Protein AF-0000000086521462 (afdb_homodimer)

pLDDT: mean 73.52, std 23.29, range [20.3, 96.88]

Secondary structure (DSSP, 8-state):
-------SHHHHT-GGGT----TTTS-EEEEE-TTS-EEEEEEETTEEEEEEEE-S-GGG---SS---EEEEEEEE-S---S-HHHHHHHHHHHTTSSEEEE-TTS-EEEEEEEE--TT--HHHHHHHHHHHHHHHHHHHHHHHHHHHHHS-SS---GGG--GGGS--HHHHHHS--HHHHHHHHHH-/-------SHHHHT-GGGT----TTTS-EEEEE-TTS-EEEEEEETTEEEEEEEE-S-GGG---SS---EEEEEEEE-S---S-HHHHHHHHHHHTTSSEEEE-TTS-EEEEEEEE--TT--HHHHHHHHHHHHHHHHHHHHHHHHHHHHHS-SS---GGG-SGGGS--HHHHHHHHHHHHHHHHHHH-

Radius of gyration: 20.93 Å; Cα contacts (8 Å, |Δi|>4): 668; chains: 2; bounding box: 58×60×50 Å

Solvent-accessible surface area (backbone atoms only — not comparable to full-atom values): 20643 Å² total; per-residue (Å²): 125,88,72,72,72,73,66,52,62,68,53,37,69,26,58,92,64,67,34,82,71,48,57,90,74,40,38,70,42,83,40,72,43,96,84,67,38,64,31,34,42,35,35,43,78,89,38,67,32,41,34,38,69,38,71,63,48,72,91,66,52,86,61,77,51,79,44,34,22,44,34,41,34,34,78,42,77,94,56,82,83,87,54,49,58,58,44,26,31,47,10,36,68,41,39,8,52,48,11,50,17,23,41,99,88,57,32,40,30,42,19,25,31,40,65,52,50,80,81,53,57,49,67,58,53,36,34,39,47,32,41,46,52,21,45,50,46,52,53,49,50,54,48,54,53,51,55,61,64,64,42,52,95,77,69,48,68,66,86,76,45,56,77,84,69,49,78,63,57,70,64,53,67,69,46,85,39,51,34,42,52,30,27,51,57,46,76,100,125,88,74,68,72,70,68,52,62,67,52,38,69,26,57,92,62,68,32,81,71,49,57,90,76,40,39,69,42,83,39,72,44,96,85,66,36,62,31,32,42,35,36,49,46,88,37,66,31,42,33,38,69,38,70,61,47,71,91,66,55,88,61,76,51,79,44,34,24,46,35,42,33,36,78,42,76,94,58,83,83,87,55,49,58,58,46,26,31,47,9,36,69,44,38,8,52,46,11,49,16,23,41,97,87,58,30,39,31,43,18,26,29,38,64,53,51,79,81,52,57,48,68,58,52,37,35,39,48,32,42,46,52,25,46,48,46,52,53,49,49,54,48,53,52,50,58,59,62,67,44,53,92,76,70,48,69,67,82,70,47,54,75,83,70,47,78,61,56,73,62,30,59,63,25,51,50,57,36,37,49,36,28,50,59,47,75,100

Nearest PDB structures (foldseek):
  4h5b-assembly1_A  TM=5.525E-01  e=2.876E-02  Deinococcus radiodurans R1 = ATCC 13939 = DSM 20539
  4v5o-assembly2_BF  TM=3.597E-01  e=3.696E-01  Tetrahymena thermophila
  4uer-assembly1_F  TM=4.048E-01  e=1.365E+00  Lachancea kluyveri
  7ssi-assembly1_A  TM=3.443E-01  e=2.783E+00  Bacillus subtilis subsp. subtilis str. 168
  4xrp-assembly1_C  TM=3.084E-01  e=2.195E+00  Capnocytophaga gingivalis ATCC 33624

Foldseek 3Di:
DPLPDQQQVCLLCDVVNPNDDDCVQKPKDWDQDPSRFIWIFIAWLNFTKIKGWDQADPPRDDDPDTPTKIKIKGWDPDDDDPCVPVQVVVCVVCVVLFHWDADPVRIIMTMDMDHDDSPRDNLVVNLVVLQSVLSVVVVVLVVVVVVVVPPDVPPPPCVCVDPVNPPPSVVSVPPPISSVVSNVSSVD/DPQPPQQQVCLLCDVVNPNDDDCVLKNKDWDQDPVRFIWIFIAFLNFTKIKGWDQADPPRDDDPDTPTKIKIKGWAPPDDDPCVPVQVVVCVVCVVLFHWDADPVRIIMTMDMDHDDSPRDNLVVNLVVLLSVLSVLVVVLVVLVVVVVPPDVPPPPCVCVPPVNPPPSVSSVVSNVVSVVSNVSSVD

Organism: NCBI:txid111769

Sequence (376 aa):
MLTTKTLLLDAIFDPQKGWEYSPSHVPLKRIIGDDGNVNYAVTVDDNVIMVCEQSEWKGGEASDVPANRLVAKVYFTGLEISDALAFLQSNAGTSGLPAWGLDGDGDLTLQTAFPISADFPVEWARKQLLVCMALLREATYDFLKAVNQEEPETAAPQHLSSQEDRFDWDSAKQVASVAGEFLKAFLRMLTTKTLLLDAIFDPQKGWEYSPSHVPLKRIIGDDGNVNYAVTVDDNVIMVCEQSEWKGGEASDVPANRLVAKVYFTGLEISDALAFLQSNAGTSGLPAWGLDGDGDLTLQTAFPISADFPVEWARKQLLVCMALLREATYDFLKAVNQEEPETAAPQHLSSQEDRFDWDSAKQVASVAGEFLKAFLR

Structure (mmCIF, N/CA/C/O backbone):
data_AF-0000000086521462-model_v1
#
loop_
_entity.id
_entity.type
_entity.pdbx_description
1 polymer 'YbjN domain-containing protein'
#
loop_
_atom_site.group_PDB
_atom_site.id
_atom_site.type_symbol
_atom_site.label_atom_id
_atom_site.label_alt_id
_atom_site.label_comp_id
_atom_site.label_asym_id
_atom_site.label_entity_id
_atom_site.label_seq_id
_atom_site.pdbx_PDB_ins_code
_atom_site.Cartn_x
_atom_site.Cartn_y
_atom_site.Cartn_z
_atom_site.occupancy
_atom_site.B_iso_or_equiv
_atom_site.auth_seq_id
_atom_site.auth_comp_id
_atom_site.auth_asym_id
_atom_site.auth_atom_id
_atom_site.pdbx_PDB_model_num
ATOM 1 N N . MET A 1 1 ? -10.273 10.93 -26.797 1 20.3 1 MET A N 1
ATOM 2 C CA . MET A 1 1 ? -9.867 11.43 -25.484 1 20.3 1 MET A CA 1
ATOM 3 C C . MET A 1 1 ? -10.258 10.453 -24.391 1 20.3 1 MET A C 1
ATOM 5 O O . MET A 1 1 ? -11.438 10.289 -24.094 1 20.3 1 MET A O 1
ATOM 9 N N . LEU A 1 2 ? -9.852 9.305 -24.234 1 25.81 2 LEU A N 1
ATOM 10 C CA . LEU A 1 2 ? -10.484 8.281 -23.406 1 25.81 2 LEU A CA 1
ATOM 11 C C . LEU A 1 2 ? -10.562 8.742 -21.938 1 25.81 2 LEU A C 1
ATOM 13 O O . LEU A 1 2 ? -9.539 8.898 -21.281 1 25.81 2 LEU A O 1
ATOM 17 N N . THR A 1 3 ? -11.242 9.836 -21.609 1 32.03 3 THR A N 1
ATOM 18 C CA . THR A 1 3 ? -11.547 10.516 -20.344 1 32.03 3 THR A CA 1
ATOM 19 C C . THR A 1 3 ? -11.773 9.508 -19.219 1 32.03 3 THR A C 1
ATOM 21 O O . THR A 1 3 ? -12.734 8.742 -19.266 1 32.03 3 THR A O 1
ATOM 24 N N . THR A 1 4 ? -10.938 8.766 -18.812 1 37.31 4 THR A N 1
ATOM 25 C CA . THR A 1 4 ? -11.117 7.684 -17.844 1 37.31 4 THR A CA 1
ATOM 26 C C . THR A 1 4 ? -11.891 8.164 -16.625 1 37.31 4 THR A C 1
ATOM 28 O O . THR A 1 4 ? -11.547 9.188 -16.031 1 37.31 4 THR A O 1
ATOM 31 N N . LYS A 1 5 ? -13.266 7.746 -16.328 1 48.56 5 LYS A N 1
ATOM 32 C CA . LYS A 1 5 ? -14.414 7.695 -15.43 1 48.56 5 LYS A CA 1
ATOM 33 C C . LYS A 1 5 ? -13.961 7.625 -13.977 1 48.56 5 LYS A C 1
ATOM 35 O O . LYS A 1 5 ? -12.992 6.934 -13.648 1 48.56 5 LYS A O 1
ATOM 40 N N . THR A 1 6 ? -13.891 8.789 -13.383 1 54.53 6 THR A N 1
ATOM 41 C CA . THR A 1 6 ? -13.789 8.844 -11.93 1 54.53 6 THR A CA 1
ATOM 42 C C . THR A 1 6 ? -14.555 7.691 -11.289 1 54.53 6 THR A C 1
ATOM 44 O O . THR A 1 6 ? -15.781 7.641 -11.359 1 54.53 6 THR A O 1
ATOM 47 N N . LEU A 1 7 ? -14.141 6.48 -11.219 1 67.38 7 LEU A N 1
ATOM 48 C CA . LEU A 1 7 ? -14.773 5.246 -10.766 1 67.38 7 LEU A CA 1
ATOM 49 C C . LEU A 1 7 ? -15.422 5.434 -9.398 1 67.38 7 LEU A C 1
ATOM 51 O O . LEU A 1 7 ? -16.641 5.309 -9.258 1 67.38 7 LEU A O 1
ATOM 55 N N . LEU A 1 8 ? -14.75 5.824 -8.336 1 86.62 8 LEU A N 1
ATOM 56 C CA . LEU A 1 8 ? -15.312 5.723 -6.992 1 86.62 8 LEU A CA 1
ATOM 57 C C . LEU A 1 8 ? -15.047 6.996 -6.195 1 86.62 8 LEU A C 1
ATOM 59 O O . LEU A 1 8 ? -15.719 7.254 -5.195 1 86.62 8 LEU A O 1
ATOM 63 N N . LEU A 1 9 ? -14.234 7.965 -6.715 1 91 9 LEU A N 1
ATOM 64 C CA . LEU A 1 9 ? -13.688 9.008 -5.855 1 91 9 LEU A CA 1
ATOM 65 C C . LEU A 1 9 ? -14.766 10.031 -5.492 1 91 9 LEU A C 1
ATOM 67 O O . LEU A 1 9 ? -14.93 10.375 -4.32 1 91 9 LEU A O 1
ATOM 71 N N . ASP A 1 10 ? -15.5 10.469 -6.484 1 91 10 ASP A N 1
ATOM 72 C CA . ASP A 1 10 ? -16.578 11.406 -6.219 1 91 10 ASP A CA 1
ATOM 73 C C . ASP A 1 10 ? -17.609 10.805 -5.262 1 91 10 ASP A C 1
ATOM 75 O O . ASP A 1 10 ? -18.141 11.5 -4.395 1 91 10 ASP A O 1
ATOM 79 N N . ALA A 1 11 ? -17.828 9.586 -5.434 1 93.25 11 ALA A N 1
ATOM 80 C CA . ALA A 1 11 ? -18.828 8.906 -4.602 1 93.25 11 ALA A CA 1
ATOM 81 C C . ALA A 1 11 ? -18.328 8.758 -3.164 1 93.25 11 ALA A C 1
ATOM 83 O O . ALA A 1 11 ? -19.109 8.82 -2.219 1 93.25 11 ALA A O 1
ATOM 84 N N . ILE A 1 12 ? -17.062 8.586 -2.963 1 95 12 ILE A N 1
ATOM 85 C CA . ILE A 1 12 ? -16.453 8.406 -1.648 1 95 12 ILE A CA 1
ATOM 86 C C . ILE A 1 12 ? -16.688 9.656 -0.798 1 95 12 ILE A C 1
ATOM 88 O O . ILE A 1 12 ? -16.984 9.555 0.394 1 95 12 ILE A O 1
ATOM 92 N N . PHE A 1 13 ? -16.641 10.805 -1.395 1 93.94 13 PHE A N 1
ATOM 93 C CA . PHE A 1 13 ? -16.703 12.047 -0.638 1 93.94 13 PHE A CA 1
ATOM 94 C C . PHE A 1 13 ? -18.078 12.688 -0.762 1 93.94 13 PHE A C 1
ATOM 96 O O . PHE A 1 13 ? -18.266 13.844 -0.384 1 93.94 13 PHE A O 1
ATOM 103 N N . ASP A 1 14 ? -19 11.992 -1.344 1 93.69 14 ASP A N 1
ATOM 104 C CA . ASP A 1 14 ? -20.375 12.469 -1.51 1 93.69 14 ASP A CA 1
ATOM 105 C C . ASP A 1 14 ? -21.172 12.312 -0.217 1 93.69 14 ASP A C 1
ATOM 107 O O . ASP A 1 14 ? -21.406 11.195 0.241 1 93.69 14 ASP A O 1
ATOM 111 N N . PRO A 1 15 ? -21.656 13.422 0.352 1 92.81 15 PRO A N 1
ATOM 112 C CA . PRO A 1 15 ? -22.453 13.328 1.571 1 92.81 15 PRO A CA 1
ATOM 113 C C . PRO A 1 15 ? -23.703 12.477 1.388 1 92.81 15 PRO A C 1
ATOM 115 O O . PRO A 1 15 ? -24.156 11.812 2.33 1 92.81 15 PRO A O 1
ATOM 118 N N . GLN A 1 16 ? -24.25 12.445 0.25 1 93.44 16 GLN A N 1
ATOM 119 C CA . GLN A 1 16 ? -25.453 11.664 -0.02 1 93.44 16 GLN A CA 1
ATOM 120 C C . GLN A 1 16 ? -25.141 10.172 -0.079 1 93.44 16 GLN A C 1
ATOM 122 O O . GLN A 1 16 ? -26.047 9.344 -0.071 1 93.44 16 GLN A O 1
ATOM 127 N N . LYS A 1 17 ? -23.859 9.891 -0.118 1 92.75 17 LYS A N 1
ATOM 128 C CA . LYS A 1 17 ? -23.453 8.492 -0.198 1 92.75 17 LYS A CA 1
ATOM 129 C C . LYS A 1 17 ? -22.719 8.062 1.063 1 92.75 17 LYS A C 1
ATOM 131 O O . LYS A 1 17 ? -21.984 7.066 1.055 1 92.75 17 LYS A O 1
ATOM 136 N N . GLY A 1 18 ? -22.766 8.836 2.119 1 91.12 18 GLY A N 1
ATOM 137 C CA . GLY A 1 18 ? -22.281 8.344 3.4 1 91.12 18 GLY A CA 1
ATOM 138 C C . GLY A 1 18 ? -21.125 9.156 3.955 1 91.12 18 GLY A C 1
ATOM 139 O O . GLY A 1 18 ? -20.641 8.875 5.047 1 91.12 18 GLY A O 1
ATOM 140 N N . TRP A 1 19 ? -20.641 10.094 3.162 1 92.94 19 TRP A N 1
ATOM 141 C CA . TRP A 1 19 ? -19.609 10.953 3.74 1 92.94 19 TRP A CA 1
ATOM 142 C C . TRP A 1 19 ? -20.188 11.797 4.879 1 92.94 19 TRP A C 1
ATOM 144 O O . TRP A 1 19 ? -21.078 12.609 4.668 1 92.94 19 TRP A O 1
ATOM 154 N N . GLU A 1 20 ? -19.578 11.68 6.043 1 89.62 20 GLU A N 1
ATOM 155 C CA . GLU A 1 20 ? -20.266 12.219 7.219 1 89.62 20 GLU A CA 1
ATOM 156 C C . GLU A 1 20 ? -19.5 13.414 7.789 1 89.62 20 GLU A C 1
ATOM 158 O O . GLU A 1 20 ? -19.938 14.039 8.75 1 89.62 20 GLU A O 1
ATOM 163 N N . TYR A 1 21 ? -18.438 13.805 7.23 1 88.69 21 TYR A N 1
ATOM 164 C CA . TYR A 1 21 ? -17.625 14.875 7.797 1 88.69 21 TYR A CA 1
ATOM 165 C C . TYR A 1 21 ? -17.969 16.219 7.168 1 88.69 21 TYR A C 1
ATOM 167 O O . TYR A 1 21 ? -18.141 16.312 5.949 1 88.69 21 TYR A O 1
ATOM 175 N N . SER A 1 22 ? -18.031 17.219 7.988 1 89.38 22 SER A N 1
ATOM 176 C CA . SER A 1 22 ? -18.281 18.562 7.488 1 89.38 22 SER A CA 1
ATOM 177 C C . SER A 1 22 ? -17.016 19.188 6.91 1 89.38 22 SER A C 1
ATOM 179 O O . SER A 1 22 ? -15.906 18.828 7.316 1 89.38 22 SER A O 1
ATOM 181 N N . PRO A 1 23 ? -17.203 20.156 6.043 1 87.88 23 PRO A N 1
ATOM 182 C CA . PRO A 1 23 ? -16.031 20.828 5.461 1 87.88 23 PRO A CA 1
ATOM 183 C C . PRO A 1 23 ? -15.172 21.531 6.508 1 87.88 23 PRO A C 1
ATOM 185 O O . PRO A 1 23 ? -13.977 21.719 6.301 1 87.88 23 PRO A O 1
ATOM 188 N N . SER A 1 24 ? -15.812 22 7.57 1 88.06 24 SER A N 1
ATOM 189 C CA . SER A 1 24 ? -15.047 22.641 8.625 1 88.06 24 SER A CA 1
ATOM 190 C C . SER A 1 24 ? -14.18 21.641 9.383 1 88.06 24 SER A C 1
ATOM 192 O O . SER A 1 24 ? -13.109 21.984 9.875 1 88.06 24 SER A O 1
ATOM 194 N N . HIS A 1 25 ? -14.625 20.422 9.461 1 86.19 25 HIS A N 1
ATOM 195 C CA . HIS A 1 25 ? -13.906 19.375 10.18 1 86.19 25 HIS A CA 1
ATOM 196 C C . HIS A 1 25 ? -12.844 18.734 9.297 1 86.19 25 HIS A C 1
ATOM 198 O O . HIS A 1 25 ? -11.727 18.469 9.75 1 86.19 25 HIS A O 1
ATOM 204 N N . VAL A 1 26 ? -13.289 18.406 8.094 1 88.5 26 VAL A N 1
ATOM 205 C CA . VAL A 1 26 ? -12.383 17.828 7.098 1 88.5 26 VAL A CA 1
ATOM 206 C C . VAL A 1 26 ? -12.492 18.609 5.789 1 88.5 26 VAL A C 1
ATOM 208 O O . VAL A 1 26 ? -13.266 18.234 4.902 1 88.5 26 VAL A O 1
ATOM 211 N N . PRO A 1 27 ? -11.742 19.672 5.73 1 91.5 27 PRO A N 1
ATOM 212 C CA . PRO A 1 27 ? -11.773 20.438 4.48 1 91.5 27 PRO A CA 1
ATOM 213 C C . PRO A 1 27 ? -11.43 19.578 3.26 1 91.5 27 PRO A C 1
ATOM 215 O O . PRO A 1 27 ? -10.484 18.781 3.305 1 91.5 27 PRO A O 1
ATOM 218 N N . LEU A 1 28 ? -12.266 19.688 2.227 1 93.44 28 LEU A N 1
ATOM 219 C CA . LEU A 1 28 ? -12.102 18.969 0.967 1 93.44 28 LEU A CA 1
ATOM 220 C C . LEU A 1 28 ? -12.047 19.938 -0.209 1 93.44 28 LEU A C 1
ATOM 222 O O . LEU A 1 28 ? -12.82 20.891 -0.264 1 93.44 28 LEU A O 1
ATOM 226 N N . LYS A 1 29 ? -11.062 19.75 -1.049 1 94.31 29 LYS A N 1
ATOM 227 C CA . LYS A 1 29 ? -10.992 20.5 -2.303 1 94.31 29 LYS A CA 1
ATOM 228 C C . LYS A 1 29 ? -10.938 19.547 -3.5 1 94.31 29 LYS A C 1
ATOM 230 O O . LYS A 1 29 ? -10.031 18.719 -3.598 1 94.31 29 LYS A O 1
ATOM 235 N N . ARG A 1 30 ? -11.938 19.578 -4.297 1 93.19 30 ARG A N 1
ATOM 236 C CA . ARG A 1 30 ? -11.953 18.844 -5.559 1 93.19 30 ARG A CA 1
ATOM 237 C C . ARG A 1 30 ? -11.07 19.531 -6.602 1 93.19 30 ARG A C 1
ATOM 239 O O . ARG A 1 30 ? -11.203 20.734 -6.84 1 93.19 30 ARG A O 1
ATOM 246 N N . ILE A 1 31 ? -10.188 18.844 -7.152 1 89.88 31 ILE A N 1
ATOM 247 C CA . ILE A 1 31 ? -9.219 19.375 -8.102 1 89.88 31 ILE A CA 1
ATOM 248 C C . ILE A 1 31 ? -9.305 18.594 -9.414 1 89.88 31 ILE A C 1
ATOM 250 O O . ILE A 1 31 ? -9.375 17.359 -9.406 1 89.88 31 ILE A O 1
ATOM 254 N N . ILE A 1 32 ? -9.359 19.25 -10.484 1 87.44 32 ILE A N 1
ATOM 255 C CA . ILE A 1 32 ? -9.273 18.594 -11.789 1 87.44 32 ILE A CA 1
ATOM 256 C C . ILE A 1 32 ? -7.844 18.688 -12.312 1 87.44 32 ILE A C 1
ATOM 258 O O . ILE A 1 32 ? -7.309 19.781 -12.5 1 87.44 32 ILE A O 1
ATOM 262 N N . GLY A 1 33 ? -7.242 17.516 -12.422 1 79.62 33 GLY A N 1
ATOM 263 C CA . GLY A 1 33 ? -5.883 17.484 -12.945 1 79.62 33 GLY A CA 1
ATOM 264 C C . GLY A 1 33 ? -5.793 17.891 -14.406 1 79.62 33 GLY A C 1
ATOM 265 O O . GLY A 1 33 ? -6.812 18 -15.086 1 79.62 33 GLY A O 1
ATOM 266 N N . ASP A 1 34 ? -4.566 18.125 -14.805 1 75.5 34 ASP A N 1
ATOM 267 C CA . ASP A 1 34 ? -4.324 18.5 -16.188 1 75.5 34 ASP A CA 1
ATOM 268 C C . ASP A 1 34 ? -4.773 17.391 -17.141 1 75.5 34 ASP A C 1
ATOM 270 O O . ASP A 1 34 ? -5.16 17.672 -18.281 1 75.5 34 ASP A O 1
ATOM 274 N N . ASP A 1 35 ? -4.789 16.203 -16.625 1 72 35 ASP A N 1
ATOM 275 C CA . ASP A 1 35 ? -5.191 15.055 -17.422 1 72 35 ASP A CA 1
ATOM 276 C C . ASP A 1 35 ? -6.711 14.906 -17.438 1 72 35 ASP A C 1
ATOM 278 O O . ASP A 1 35 ? -7.242 14 -18.078 1 72 35 ASP A O 1
ATOM 282 N N . GLY A 1 36 ? -7.418 15.758 -16.781 1 77.56 36 GLY A N 1
ATOM 283 C CA . GLY A 1 36 ? -8.875 15.711 -16.719 1 77.56 36 GLY A CA 1
ATOM 284 C C . GLY A 1 36 ? -9.398 14.844 -15.602 1 77.56 36 GLY A C 1
ATOM 285 O O . GLY A 1 36 ? -10.609 14.797 -15.359 1 77.56 36 GLY A O 1
ATOM 286 N N . ASN A 1 37 ? -8.523 14.172 -14.945 1 79.88 37 ASN A N 1
ATOM 287 C CA . ASN A 1 37 ? -8.953 13.312 -13.844 1 79.88 37 ASN A CA 1
ATOM 288 C C . ASN A 1 37 ? -9.289 14.125 -12.602 1 79.88 37 ASN A C 1
ATOM 290 O O . ASN A 1 37 ? -8.727 15.195 -12.383 1 79.88 37 ASN A O 1
ATOM 294 N N . VAL A 1 38 ? -10.18 13.578 -11.891 1 87.56 38 VAL A N 1
ATOM 295 C CA . VAL A 1 38 ? -10.594 14.219 -10.648 1 87.56 38 VAL A CA 1
ATOM 296 C C . VAL A 1 38 ? -9.68 13.766 -9.508 1 87.56 38 VAL A C 1
ATOM 298 O O . VAL A 1 38 ? -9.406 12.578 -9.352 1 87.56 38 VAL A O 1
ATOM 301 N N . ASN A 1 39 ? -9.195 14.711 -8.742 1 91 39 ASN A N 1
ATOM 302 C CA . ASN A 1 39 ? -8.445 14.5 -7.512 1 91 39 ASN A CA 1
ATOM 303 C C . ASN A 1 39 ? -9.047 15.281 -6.344 1 91 39 ASN A C 1
ATOM 305 O O . ASN A 1 39 ? -9.875 16.172 -6.547 1 91 39 ASN A O 1
ATOM 309 N N . TYR A 1 40 ? -8.703 14.859 -5.199 1 94.5 40 TYR A N 1
ATOM 310 C CA . TYR A 1 40 ? -9.125 15.578 -4.004 1 94.5 40 TYR A CA 1
ATOM 311 C C . TYR A 1 40 ? -7.934 15.93 -3.127 1 94.5 40 TYR A C 1
ATOM 313 O O . TYR A 1 40 ? -7.031 15.109 -2.941 1 94.5 40 TYR A O 1
ATOM 321 N N . ALA A 1 41 ? -7.871 17.125 -2.691 1 95.12 41 ALA A N 1
ATOM 322 C CA . ALA A 1 41 ? -7.027 17.5 -1.56 1 95.12 41 ALA A CA 1
ATOM 323 C C . ALA A 1 41 ? -7.82 17.469 -0.254 1 95.12 41 ALA A C 1
ATOM 325 O O . ALA A 1 41 ? -8.805 18.188 -0.096 1 95.12 41 ALA A O 1
ATOM 326 N N . VAL A 1 42 ? -7.449 16.578 0.604 1 93.75 42 VAL A N 1
ATOM 327 C CA . VAL A 1 42 ? -8.125 16.406 1.886 1 93.75 42 VAL A CA 1
ATOM 328 C C . VAL A 1 42 ? -7.215 16.875 3.018 1 93.75 42 VAL A C 1
ATOM 330 O O . VAL A 1 42 ? -6.062 16.453 3.119 1 93.75 42 VAL A O 1
ATOM 333 N N . THR A 1 43 ? -7.711 17.766 3.801 1 90 43 THR A N 1
ATOM 334 C CA . THR A 1 43 ? -6.918 18.25 4.926 1 90 43 THR A CA 1
ATOM 335 C C . THR A 1 43 ? -7.289 17.516 6.207 1 90 43 THR A C 1
ATOM 337 O O . THR A 1 43 ? -8.445 17.547 6.645 1 90 43 THR A O 1
ATOM 340 N N . VAL A 1 44 ? -6.391 16.797 6.699 1 83.94 44 VAL A N 1
ATOM 341 C CA . VAL A 1 44 ? -6.551 16.062 7.953 1 83.94 44 VAL A CA 1
ATOM 342 C C . VAL A 1 44 ? -5.555 16.578 8.984 1 83.94 44 VAL A C 1
ATOM 344 O O . VAL A 1 44 ? -4.344 16.406 8.828 1 83.94 44 VAL A O 1
ATOM 347 N N . ASP A 1 45 ? -6.027 17.219 10.07 1 78.88 45 ASP A N 1
ATOM 348 C CA . ASP A 1 45 ? -5.191 17.797 11.117 1 78.88 45 ASP A CA 1
ATOM 349 C C . ASP A 1 45 ? -4.047 18.609 10.523 1 78.88 45 ASP A C 1
ATOM 351 O O . ASP A 1 45 ? -2.879 18.375 10.836 1 78.88 45 ASP A O 1
ATOM 355 N N . ASP A 1 46 ? -4.297 19.438 9.516 1 76.06 46 ASP A N 1
ATOM 356 C CA . ASP A 1 46 ? -3.422 20.438 8.914 1 76.06 46 ASP A CA 1
ATOM 357 C C . ASP A 1 46 ? -2.461 19.797 7.918 1 76.06 46 ASP A C 1
ATOM 359 O O . ASP A 1 46 ? -1.5 20.422 7.477 1 76.06 46 ASP A O 1
ATOM 363 N N . ASN A 1 47 ? -2.664 18.531 7.676 1 82.62 47 ASN A N 1
ATOM 364 C CA . ASN A 1 47 ? -1.919 17.859 6.617 1 82.62 47 ASN A CA 1
ATOM 365 C C . ASN A 1 47 ? -2.756 17.703 5.352 1 82.62 47 ASN A C 1
ATOM 367 O O . ASN A 1 47 ? -3.873 17.188 5.398 1 82.62 47 ASN A O 1
ATOM 371 N N . VAL A 1 48 ? -2.182 18.219 4.34 1 90.56 48 VAL A N 1
ATOM 372 C CA . VAL A 1 48 ? -2.883 18.062 3.068 1 90.56 48 VAL A CA 1
ATOM 373 C C . VAL A 1 48 ? -2.523 16.703 2.441 1 90.56 48 VAL A C 1
ATOM 375 O O . VAL A 1 48 ? -1.351 16.438 2.17 1 90.56 48 VAL A O 1
ATOM 378 N N . ILE A 1 49 ? -3.549 15.914 2.271 1 94.06 49 ILE A N 1
ATOM 379 C CA . ILE A 1 49 ? -3.408 14.609 1.64 1 94.06 49 ILE A CA 1
ATOM 380 C C . ILE A 1 49 ? -4.078 14.625 0.266 1 94.06 49 ILE A C 1
ATOM 382 O O . ILE A 1 49 ? -5.266 14.93 0.151 1 94.06 49 ILE A O 1
ATOM 386 N N . MET A 1 50 ? -3.303 14.328 -0.738 1 95.06 50 MET A N 1
ATOM 387 C CA . MET A 1 50 ? -3.844 14.211 -2.09 1 95.06 50 MET A CA 1
ATOM 388 C C . MET A 1 50 ? -4.414 12.812 -2.328 1 95.06 50 MET A C 1
ATOM 390 O O . MET A 1 50 ? -3.77 11.812 -2.018 1 95.06 50 MET A O 1
ATOM 394 N N . VAL A 1 51 ? -5.676 12.781 -2.818 1 94.81 51 VAL A N 1
ATOM 395 C CA . VAL A 1 51 ? -6.336 11.516 -3.113 1 94.81 51 VAL A CA 1
ATOM 396 C C . VAL A 1 51 ? -6.699 11.453 -4.598 1 94.81 51 VAL A C 1
ATOM 398 O O . VAL A 1 51 ? -7.273 12.398 -5.141 1 94.81 51 VAL A O 1
ATOM 401 N N . CYS A 1 52 ? -6.328 10.383 -5.207 1 93.25 52 CYS A N 1
ATOM 402 C CA . CYS A 1 52 ? -6.648 10.219 -6.621 1 93.25 52 CYS A CA 1
ATOM 403 C C . CYS A 1 52 ? -6.91 8.758 -6.957 1 93.25 52 CYS A C 1
ATOM 405 O O . CYS A 1 52 ? -6.621 7.867 -6.152 1 93.25 52 CYS A O 1
ATOM 407 N N . GLU A 1 53 ? -7.551 8.57 -8.047 1 91.44 53 GLU A N 1
ATOM 408 C CA . GLU A 1 53 ? -7.672 7.254 -8.656 1 91.44 53 GLU A CA 1
ATOM 409 C C . GLU A 1 53 ? -6.68 7.082 -9.805 1 91.44 53 GLU A C 1
ATOM 411 O O . GLU A 1 53 ? -6.551 7.965 -10.656 1 91.44 53 GLU A O 1
ATOM 416 N N . GLN A 1 54 ? -5.973 6.039 -9.617 1 86.44 54 GLN A N 1
ATOM 417 C CA . GLN A 1 54 ? -5.098 5.684 -10.727 1 86.44 54 GLN A CA 1
ATOM 418 C C . GLN A 1 54 ? -5.73 4.605 -11.602 1 86.44 54 GLN A C 1
ATOM 420 O O . GLN A 1 54 ? -6.125 3.547 -11.109 1 86.44 54 GLN A O 1
ATOM 425 N N . SER A 1 55 ? -5.855 4.84 -12.891 1 82.31 55 SER A N 1
ATOM 426 C CA . SER A 1 55 ? -6.508 3.883 -13.781 1 82.31 55 SER A CA 1
ATOM 427 C C . SER A 1 55 ? -5.559 3.402 -14.867 1 82.31 55 SER A C 1
ATOM 429 O O . SER A 1 55 ? -5.852 2.438 -15.578 1 82.31 55 SER A O 1
ATOM 431 N N . GLU A 1 56 ? -4.402 4.102 -14.914 1 79.12 56 GLU A N 1
ATOM 432 C CA . GLU A 1 56 ? -3.42 3.729 -15.93 1 79.12 56 GLU A CA 1
ATOM 433 C C . GLU A 1 56 ? -2.016 3.666 -15.336 1 79.12 56 GLU A C 1
ATOM 435 O O . GLU A 1 56 ? -1.715 4.359 -14.367 1 79.12 56 GLU A O 1
ATOM 440 N N . TRP A 1 57 ? -1.279 2.752 -15.891 1 76 57 TRP A N 1
ATOM 441 C CA . TRP A 1 57 ? 0.122 2.688 -15.484 1 76 57 TRP A CA 1
ATOM 442 C C . TRP A 1 57 ? 0.895 3.893 -16.016 1 76 57 TRP A C 1
ATOM 444 O O . TRP A 1 57 ? 0.553 4.449 -17.062 1 76 57 TRP A O 1
ATOM 454 N N . LYS A 1 58 ? 1.919 4.238 -15.195 1 64.5 58 LYS A N 1
ATOM 455 C CA . LYS A 1 58 ? 2.746 5.359 -15.633 1 64.5 58 LYS A CA 1
ATOM 456 C C . LYS A 1 58 ? 3.393 5.066 -16.984 1 64.5 58 LYS A C 1
ATOM 458 O O . LYS A 1 58 ? 3.922 3.977 -17.203 1 64.5 58 LYS A O 1
ATOM 463 N N . GLY A 1 59 ? 3.334 6.055 -17.812 1 60.06 59 GLY A N 1
ATOM 464 C CA . GLY A 1 59 ? 3.982 6.012 -19.109 1 60.06 59 GLY A CA 1
ATOM 465 C C . GLY A 1 59 ? 3.305 5.062 -20.078 1 60.06 59 GLY A C 1
ATOM 466 O O . GLY A 1 59 ? 3.84 4.781 -21.156 1 60.06 59 GLY A O 1
ATOM 467 N N . GLY A 1 60 ? 2.275 4.57 -19.703 1 59.91 60 GLY A N 1
ATOM 468 C CA . GLY A 1 60 ? 1.568 3.68 -20.609 1 59.91 60 GLY A CA 1
ATOM 469 C C . GLY A 1 60 ? 2.207 2.309 -20.703 1 59.91 60 GLY A C 1
ATOM 470 O O . GLY A 1 60 ? 2.037 1.613 -21.719 1 59.91 60 GLY A O 1
ATOM 471 N N . GLU A 1 61 ? 2.998 1.968 -19.75 1 57.16 61 GLU A N 1
ATOM 472 C CA . GLU A 1 61 ? 3.654 0.664 -19.75 1 57.16 61 GLU A CA 1
ATOM 473 C C . GLU A 1 61 ? 2.633 -0.469 -19.719 1 57.16 61 GLU A C 1
ATOM 475 O O . GLU A 1 61 ? 1.601 -0.36 -19.047 1 57.16 61 GLU A O 1
ATOM 480 N N . ALA A 1 62 ? 2.891 -1.335 -20.562 1 63.25 62 ALA A N 1
ATOM 481 C CA . ALA A 1 62 ? 1.991 -2.482 -20.656 1 63.25 62 ALA A CA 1
ATOM 482 C C . ALA A 1 62 ? 2.146 -3.393 -19.438 1 63.25 62 ALA A C 1
ATOM 484 O O . ALA A 1 62 ? 3.264 -3.656 -18.984 1 63.25 62 ALA A O 1
ATOM 485 N N . SER A 1 63 ? 1.05 -3.531 -18.734 1 70.81 63 SER A N 1
ATOM 486 C CA . SER A 1 63 ? 0.976 -4.477 -17.625 1 70.81 63 SER A CA 1
ATOM 487 C C . SER A 1 63 ? -0.242 -5.387 -17.75 1 70.81 63 SER A C 1
ATOM 489 O O . SER A 1 63 ? -1.298 -4.953 -18.219 1 70.81 63 SER A O 1
ATOM 491 N N . ASP A 1 64 ? 0.004 -6.594 -17.438 1 71.62 64 ASP A N 1
ATOM 492 C CA . ASP A 1 64 ? -1.111 -7.539 -17.438 1 71.62 64 ASP A CA 1
ATOM 493 C C . ASP A 1 64 ? -1.994 -7.348 -16.203 1 71.62 64 ASP A C 1
ATOM 495 O O . ASP A 1 64 ? -3.08 -7.926 -16.109 1 71.62 64 ASP A O 1
ATOM 499 N N . VAL A 1 65 ? -1.5 -6.477 -15.367 1 78.19 65 VAL A N 1
ATOM 500 C CA . VAL A 1 65 ? -2.256 -6.234 -14.141 1 78.19 65 VAL A CA 1
ATOM 501 C C . VAL A 1 65 ? -2.914 -4.859 -14.203 1 78.19 65 VAL A C 1
ATOM 503 O O . VAL A 1 65 ? -2.287 -3.883 -14.617 1 78.19 65 VAL A O 1
ATOM 506 N N . PRO A 1 66 ? -4.184 -4.793 -13.828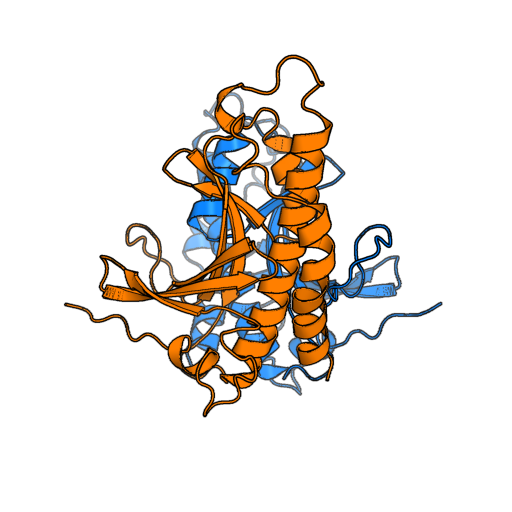 1 78.94 66 PRO A N 1
ATOM 507 C CA . PRO A 1 66 ? -4.848 -3.488 -13.844 1 78.94 66 PRO A CA 1
ATOM 508 C C . PRO A 1 66 ? -4.156 -2.461 -12.945 1 78.94 66 PRO A C 1
ATOM 510 O O . PRO A 1 66 ? -3.656 -2.811 -11.875 1 78.94 66 PRO A O 1
ATOM 513 N N . ALA A 1 67 ? -4.219 -1.31 -13.383 1 82.12 67 ALA A N 1
ATOM 514 C CA . ALA A 1 67 ? -3.584 -0.223 -12.641 1 82.12 67 ALA A CA 1
ATOM 515 C C . ALA A 1 67 ? -4.547 0.38 -11.617 1 82.12 67 ALA A C 1
ATOM 517 O O . ALA A 1 67 ? -4.152 1.209 -10.797 1 82.12 67 ALA A O 1
ATOM 518 N N . ASN A 1 68 ? -5.82 -0.081 -11.633 1 87.75 68 ASN A N 1
ATOM 519 C CA . ASN A 1 68 ? -6.875 0.583 -10.875 1 87.75 68 ASN A CA 1
ATOM 520 C C . ASN A 1 68 ? -6.609 0.524 -9.375 1 87.75 68 ASN A C 1
ATOM 522 O O . ASN A 1 68 ? -6.57 -0.56 -8.789 1 87.75 68 ASN A O 1
ATOM 526 N N . ARG A 1 69 ? -6.492 1.62 -8.797 1 91.12 69 ARG A N 1
ATOM 527 C CA . ARG A 1 69 ? -6.262 1.721 -7.359 1 91.12 69 ARG A CA 1
ATOM 528 C C . ARG A 1 69 ? -6.633 3.105 -6.84 1 91.12 69 ARG A C 1
ATOM 530 O O . ARG A 1 69 ? -6.676 4.07 -7.609 1 91.12 69 ARG A O 1
ATOM 537 N N . LEU A 1 70 ? -6.965 3.156 -5.684 1 94.56 70 LEU A N 1
ATOM 538 C CA . LEU A 1 70 ? -7.121 4.414 -4.957 1 94.56 70 LEU A CA 1
ATOM 539 C C . LEU A 1 70 ? -5.836 4.781 -4.227 1 94.56 70 LEU A C 1
ATOM 541 O O . LEU A 1 70 ? -5.254 3.949 -3.527 1 94.56 70 LEU A O 1
ATOM 545 N N . VAL A 1 71 ? -5.449 6 -4.469 1 94.62 71 VAL A N 1
ATOM 546 C CA . VAL A 1 71 ? -4.156 6.449 -3.965 1 94.62 71 VAL A CA 1
ATOM 547 C C . VAL A 1 71 ? -4.352 7.66 -3.053 1 94.62 71 VAL A C 1
ATOM 549 O O . VAL A 1 71 ? -5.129 8.562 -3.367 1 94.62 71 VAL A O 1
ATOM 552 N N . ALA A 1 72 ? -3.756 7.629 -1.891 1 96.5 72 ALA A N 1
ATOM 553 C CA . ALA A 1 72 ? -3.588 8.789 -1.021 1 96.5 72 ALA A CA 1
ATOM 554 C C . ALA A 1 72 ? -2.111 9.094 -0.792 1 96.5 72 ALA A C 1
ATOM 556 O O . ALA A 1 72 ? -1.307 8.188 -0.585 1 96.5 72 ALA A O 1
ATOM 557 N N . LYS A 1 73 ? -1.788 10.414 -0.864 1 95 73 LYS A N 1
ATOM 558 C CA . LYS A 1 73 ? -0.364 10.734 -0.834 1 95 73 LYS A CA 1
ATOM 559 C C . LYS A 1 73 ? -0.116 12.078 -0.157 1 95 73 LYS A C 1
ATOM 561 O O . LYS A 1 73 ? -0.952 12.984 -0.233 1 95 73 LYS A O 1
ATOM 566 N N . VAL A 1 74 ? 1.015 12.164 0.448 1 92.31 74 VAL A N 1
ATOM 567 C CA . VAL A 1 74 ? 1.572 13.398 0.99 1 92.31 74 VAL A CA 1
ATOM 568 C C . VAL A 1 74 ? 2.93 13.68 0.348 1 92.31 74 VAL A C 1
ATOM 570 O O . VAL A 1 74 ? 3.703 12.75 0.09 1 92.31 74 VAL A O 1
ATOM 573 N N . TYR A 1 75 ? 3.139 14.906 0.07 1 88.81 75 TYR A N 1
ATOM 574 C CA . TYR A 1 75 ? 4.402 15.344 -0.511 1 88.81 75 TYR A CA 1
ATOM 575 C C . TYR A 1 75 ? 5.199 16.172 0.483 1 88.81 75 TYR A C 1
ATOM 577 O O . TYR A 1 75 ? 4.637 17 1.212 1 88.81 75 TYR A O 1
ATOM 585 N N . PHE A 1 76 ? 6.434 15.914 0.504 1 82.94 76 PHE A N 1
ATOM 586 C CA . PHE A 1 76 ? 7.371 16.719 1.279 1 82.94 76 PHE A CA 1
ATOM 587 C C . PHE A 1 76 ? 8.367 17.422 0.364 1 82.94 76 PHE A C 1
ATOM 589 O O . PHE A 1 76 ? 9.172 16.766 -0.3 1 82.94 76 PHE A O 1
ATOM 596 N N . THR A 1 77 ? 8.32 18.688 0.292 1 80.69 77 THR A N 1
ATOM 597 C CA . THR A 1 77 ? 9.164 19.438 -0.627 1 80.69 77 THR A CA 1
ATOM 598 C C . THR A 1 77 ? 10.367 20.031 0.106 1 80.69 77 THR A C 1
ATOM 600 O O . THR A 1 77 ? 10.273 20.375 1.288 1 80.69 77 THR A O 1
ATOM 603 N N . GLY A 1 78 ? 11.453 20.109 -0.586 1 72.44 78 GLY A N 1
ATOM 604 C CA . GLY A 1 78 ? 12.617 20.844 -0.102 1 72.44 78 GLY A CA 1
ATOM 605 C C . GLY A 1 78 ? 13.422 20.078 0.93 1 72.44 78 GLY A C 1
ATOM 606 O O . GLY A 1 78 ? 14.156 20.672 1.718 1 72.44 78 GLY A O 1
ATOM 607 N N . LEU A 1 79 ? 13.203 18.75 1.034 1 72.75 79 LEU A N 1
ATOM 608 C CA . LEU A 1 79 ? 13.969 17.938 1.982 1 72.75 79 LEU A CA 1
ATOM 609 C C . LEU A 1 79 ? 15.031 17.125 1.265 1 72.75 79 LEU A C 1
ATOM 611 O O . LEU A 1 79 ? 14.781 16.562 0.197 1 72.75 79 LEU A O 1
ATOM 615 N N . GLU A 1 80 ? 16.172 17.203 1.815 1 66.44 80 GLU A N 1
ATOM 616 C CA . GLU A 1 80 ? 17.25 16.359 1.309 1 66.44 80 GLU A CA 1
ATOM 617 C C . GLU A 1 80 ? 17.25 15 1.998 1 66.44 80 GLU A C 1
ATOM 619 O O . GLU A 1 80 ? 17.125 14.922 3.221 1 66.44 80 GLU A O 1
ATOM 624 N N . ILE A 1 81 ? 17.344 13.992 1.211 1 72.31 81 ILE A N 1
ATOM 625 C CA . ILE A 1 81 ? 17.375 12.633 1.744 1 72.31 81 ILE A CA 1
ATOM 626 C C . ILE A 1 81 ? 18.828 12.203 1.967 1 72.31 81 ILE A C 1
ATOM 628 O O . ILE A 1 81 ? 19.578 12.031 1.009 1 72.31 81 ILE A O 1
ATOM 632 N N . SER A 1 82 ? 19.219 12.039 3.215 1 70.81 82 SER A N 1
ATOM 633 C CA . SER A 1 82 ? 20.594 11.648 3.52 1 70.81 82 SER A CA 1
ATOM 634 C C . SER A 1 82 ? 20.703 10.156 3.777 1 70.81 82 SER A C 1
ATOM 636 O O . SER A 1 82 ? 21.766 9.562 3.613 1 70.81 82 SER A O 1
ATOM 638 N N . ASP A 1 83 ? 19.594 9.5 4.137 1 80.25 83 ASP A N 1
ATOM 639 C CA . ASP A 1 83 ? 19.594 8.078 4.477 1 80.25 83 ASP A CA 1
ATOM 640 C C . ASP A 1 83 ? 18.422 7.355 3.82 1 80.25 83 ASP A C 1
ATOM 642 O O . ASP A 1 83 ? 17.422 7.055 4.48 1 80.25 83 ASP A O 1
ATOM 646 N N . ALA A 1 84 ? 18.625 7.098 2.549 1 79.62 84 ALA A N 1
ATOM 647 C CA . ALA A 1 84 ? 17.578 6.441 1.762 1 79.62 84 ALA A CA 1
ATOM 648 C C . ALA A 1 84 ? 17.266 5.051 2.312 1 79.62 84 ALA A C 1
ATOM 650 O O . ALA A 1 84 ? 16.141 4.582 2.229 1 79.62 84 ALA A O 1
ATOM 651 N N . LEU A 1 85 ? 18.281 4.469 2.922 1 81.25 85 LEU A N 1
ATOM 652 C CA . LEU A 1 85 ? 18.109 3.123 3.459 1 81.25 85 LEU A CA 1
ATOM 653 C C . LEU A 1 85 ? 17.125 3.121 4.621 1 81.25 85 LEU A C 1
ATOM 655 O O . LEU A 1 85 ? 16.328 2.193 4.762 1 81.25 85 LEU A O 1
ATOM 659 N N . ALA A 1 86 ? 17.125 4.133 5.395 1 83.31 86 ALA A N 1
ATOM 660 C CA . ALA A 1 86 ? 16.219 4.242 6.535 1 83.31 86 ALA A CA 1
ATOM 661 C C . ALA A 1 86 ? 14.766 4.277 6.074 1 83.31 86 ALA A C 1
ATOM 663 O O . ALA A 1 86 ? 13.891 3.709 6.73 1 83.31 86 ALA A O 1
ATOM 664 N N . PHE A 1 87 ? 14.57 4.902 4.945 1 85.38 87 PHE A N 1
ATOM 665 C CA . PHE A 1 87 ? 13.211 4.98 4.414 1 85.38 87 PHE A CA 1
ATOM 666 C C . PHE A 1 87 ? 12.758 3.621 3.896 1 85.38 87 PHE A C 1
ATOM 668 O O . PHE A 1 87 ? 11.594 3.244 4.07 1 85.38 87 PHE A O 1
ATOM 675 N N . LEU A 1 88 ? 13.648 2.934 3.301 1 86.75 88 LEU A N 1
ATOM 676 C CA . LEU A 1 88 ? 13.32 1.59 2.842 1 86.75 88 LEU A CA 1
ATOM 677 C C . LEU A 1 88 ? 13.039 0.665 4.023 1 86.75 88 LEU A C 1
ATOM 679 O O . LEU A 1 88 ? 12.148 -0.185 3.955 1 86.75 88 LEU A O 1
ATOM 683 N N . GLN A 1 89 ? 13.766 0.861 5.109 1 84.25 89 GLN A N 1
ATOM 684 C CA . GLN A 1 89 ? 13.523 0.085 6.32 1 84.25 89 GLN A CA 1
ATOM 685 C C . GLN A 1 89 ? 12.164 0.417 6.922 1 84.25 89 GLN A C 1
ATOM 687 O O . GLN A 1 89 ? 11.445 -0.476 7.379 1 84.25 89 GLN A O 1
ATOM 692 N N . SER A 1 90 ? 11.875 1.66 6.875 1 85 90 SER A N 1
ATOM 693 C CA . SER A 1 90 ? 10.555 2.076 7.34 1 85 90 SER A CA 1
ATOM 694 C C . SER A 1 90 ? 9.445 1.442 6.504 1 85 90 SER A C 1
ATOM 696 O O . SER A 1 90 ? 8.43 1.006 7.043 1 85 90 SER A O 1
ATOM 698 N N . ASN A 1 91 ? 9.648 1.397 5.188 1 89.31 91 ASN A N 1
ATOM 699 C CA . ASN A 1 91 ? 8.68 0.769 4.305 1 89.31 91 ASN A CA 1
ATOM 700 C C . ASN A 1 91 ? 8.445 -0.694 4.672 1 89.31 91 ASN A C 1
ATOM 702 O O . ASN A 1 91 ? 7.309 -1.164 4.684 1 89.31 91 ASN A O 1
ATOM 706 N N . ALA A 1 92 ? 9.547 -1.329 4.961 1 86.94 92 ALA A N 1
ATOM 707 C CA . ALA A 1 92 ? 9.422 -2.725 5.375 1 86.94 92 ALA A CA 1
ATOM 708 C C . ALA A 1 92 ? 8.68 -2.838 6.703 1 86.94 92 ALA A C 1
ATOM 710 O O . ALA A 1 92 ? 7.816 -3.705 6.867 1 86.94 92 ALA A O 1
ATOM 711 N N . GLY A 1 93 ? 8.898 -1.944 7.586 1 84.25 93 GLY A N 1
ATOM 712 C CA . GLY A 1 93 ? 8.281 -1.95 8.906 1 84.25 93 GLY A CA 1
ATOM 713 C C . GLY A 1 93 ? 6.777 -1.738 8.852 1 84.25 93 GLY A C 1
ATOM 714 O O . GLY A 1 93 ? 6.039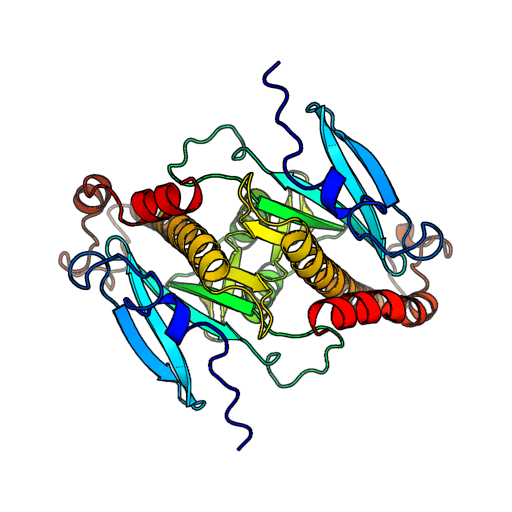 -2.291 9.672 1 84.25 93 GLY A O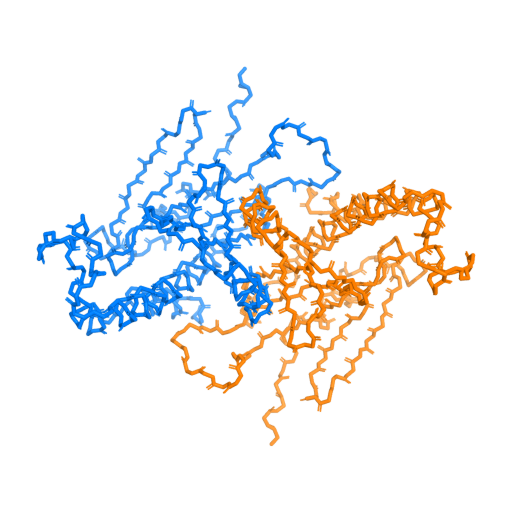 1
ATOM 715 N N . THR A 1 94 ? 6.324 -1.02 7.898 1 86.56 94 THR A N 1
ATOM 716 C CA . THR A 1 94 ? 4.902 -0.736 7.762 1 86.56 94 THR A CA 1
ATOM 717 C C . THR A 1 94 ? 4.258 -1.68 6.754 1 86.56 94 THR A C 1
ATOM 719 O O . THR A 1 94 ? 3.057 -1.584 6.484 1 86.56 94 THR A O 1
ATOM 722 N N . SER A 1 95 ? 4.973 -2.49 6.141 1 88.88 95 SER A N 1
ATOM 723 C CA . SER A 1 95 ? 4.531 -3.377 5.066 1 88.88 95 SER A CA 1
ATOM 724 C C . SER A 1 95 ? 4 -2.582 3.879 1 88.88 95 SER A C 1
ATOM 726 O O . SER A 1 95 ? 3.01 -2.971 3.258 1 88.88 95 SER A O 1
ATOM 728 N N . GLY A 1 96 ? 4.598 -1.487 3.662 1 89.31 96 GLY A N 1
ATOM 729 C CA . GLY A 1 96 ? 4.27 -0.678 2.5 1 89.31 96 GLY A CA 1
ATOM 730 C C . GLY A 1 96 ? 2.984 0.111 2.668 1 89.31 96 GLY A C 1
ATOM 731 O O . GLY A 1 96 ? 2.412 0.59 1.686 1 89.31 96 GLY A O 1
ATOM 732 N N . LEU A 1 97 ? 2.469 0.173 3.873 1 93.31 97 LEU A N 1
ATOM 733 C CA . LEU A 1 97 ? 1.252 0.918 4.172 1 93.31 97 LEU A CA 1
ATOM 734 C C . LEU A 1 97 ? 1.412 1.728 5.457 1 93.31 97 LEU A C 1
ATOM 736 O O . LEU A 1 97 ? 1.095 1.242 6.543 1 93.31 97 LEU A O 1
ATOM 740 N N . PRO A 1 98 ? 1.857 2.992 5.359 1 94 98 PRO A N 1
ATOM 741 C CA . PRO A 1 98 ? 2.199 3.697 4.121 1 94 98 PRO A CA 1
ATOM 742 C C . PRO A 1 98 ? 3.602 3.357 3.619 1 94 98 PRO A C 1
ATOM 744 O O . PRO A 1 98 ? 4.336 2.621 4.281 1 94 98 PRO A O 1
ATOM 747 N N . ALA A 1 99 ? 3.908 3.902 2.391 1 94.25 99 ALA A N 1
ATOM 748 C CA . ALA A 1 99 ? 5.211 3.68 1.774 1 94.25 99 ALA A CA 1
ATOM 749 C C . ALA A 1 99 ? 5.879 5.004 1.406 1 94.25 99 ALA A C 1
ATOM 751 O O . ALA A 1 99 ? 5.25 5.871 0.792 1 94.25 99 ALA A O 1
ATOM 752 N N . TRP A 1 100 ? 7.117 5.086 1.775 1 89.94 100 TRP A N 1
ATOM 753 C CA . TRP A 1 100 ? 7.941 6.215 1.356 1 89.94 100 TRP A CA 1
ATOM 754 C C . TRP A 1 100 ? 8.398 6.051 -0.089 1 89.94 100 TRP A C 1
ATOM 756 O O . TRP A 1 100 ? 8.648 4.93 -0.543 1 89.94 100 TRP A O 1
ATOM 766 N N . GLY A 1 101 ? 8.469 7.121 -0.772 1 89.88 101 GLY A N 1
ATOM 767 C CA . GLY A 1 101 ? 8.977 7.172 -2.135 1 89.88 101 GLY A CA 1
ATOM 768 C C . GLY A 1 101 ? 9.609 8.508 -2.482 1 89.88 101 GLY A C 1
ATOM 769 O O . GLY A 1 101 ? 9.648 9.414 -1.652 1 89.88 101 GLY A O 1
ATOM 770 N N . LEU A 1 102 ? 10.211 8.523 -3.572 1 85.94 102 LEU A N 1
ATOM 771 C CA . LEU A 1 102 ? 10.773 9.734 -4.156 1 85.94 102 LEU A CA 1
ATOM 772 C C . LEU A 1 102 ? 10.195 9.992 -5.543 1 85.94 102 LEU A C 1
ATOM 774 O O . LEU A 1 102 ? 10.32 9.156 -6.441 1 85.94 102 LEU A O 1
ATOM 778 N N . ASP A 1 103 ? 9.594 11.148 -5.691 1 86.25 103 ASP A N 1
ATOM 779 C CA . ASP A 1 103 ? 8.938 11.375 -6.977 1 86.25 103 ASP A CA 1
ATOM 780 C C . ASP A 1 103 ? 9.93 11.867 -8.023 1 86.25 103 ASP A C 1
ATOM 782 O O . ASP A 1 103 ? 11.141 11.914 -7.77 1 86.25 103 ASP A O 1
ATOM 786 N N . GLY A 1 104 ? 9.484 12.109 -9.219 1 82.06 104 GLY A N 1
ATOM 787 C CA . GLY A 1 104 ? 10.336 12.453 -10.344 1 82.06 104 GLY A CA 1
ATOM 788 C C . GLY A 1 104 ? 11.094 13.75 -10.148 1 82.06 104 GLY A C 1
ATOM 789 O O . GLY A 1 104 ? 12.133 13.969 -10.773 1 82.06 104 GLY A O 1
ATOM 790 N N . ASP A 1 105 ? 10.633 14.625 -9.281 1 81.94 105 ASP A N 1
ATOM 791 C CA . ASP A 1 105 ? 11.266 15.906 -9.008 1 81.94 105 ASP A CA 1
ATOM 792 C C . ASP A 1 105 ? 12.242 15.797 -7.84 1 81.94 105 ASP A C 1
ATOM 794 O O . ASP A 1 105 ? 12.922 16.766 -7.492 1 81.94 105 ASP A O 1
ATOM 798 N N . GLY A 1 106 ? 12.211 14.578 -7.238 1 80.12 106 GLY A N 1
ATOM 799 C CA . GLY A 1 106 ? 13.125 14.344 -6.129 1 80.12 106 GLY A CA 1
ATOM 800 C C . GLY A 1 106 ? 12.516 14.664 -4.777 1 80.12 106 GLY A C 1
ATOM 801 O O . GLY A 1 106 ? 13.227 14.719 -3.768 1 80.12 106 GLY A O 1
ATOM 802 N N . ASP A 1 107 ? 11.227 14.875 -4.77 1 86.12 107 ASP A N 1
ATOM 803 C CA . ASP A 1 107 ? 10.555 15.148 -3.504 1 86.12 107 ASP A CA 1
ATOM 804 C C . ASP A 1 107 ? 10.148 13.859 -2.805 1 86.12 107 ASP A C 1
ATOM 806 O O . ASP A 1 107 ? 9.703 12.906 -3.451 1 86.12 107 ASP A O 1
ATOM 810 N N . LEU A 1 108 ? 10.344 13.906 -1.514 1 88 108 LEU A N 1
ATOM 811 C CA . LEU A 1 108 ? 9.906 12.789 -0.688 1 88 108 LEU A CA 1
ATOM 812 C C . LEU A 1 108 ? 8.383 12.695 -0.663 1 88 108 LEU A C 1
ATOM 814 O O . LEU A 1 108 ? 7.695 13.711 -0.562 1 88 108 LEU A O 1
ATOM 818 N N . THR A 1 109 ? 7.938 11.492 -0.812 1 92 109 THR A N 1
ATOM 819 C CA . THR A 1 109 ? 6.5 11.25 -0.757 1 92 109 THR A CA 1
ATOM 820 C C . THR A 1 109 ? 6.18 10.133 0.233 1 92 109 THR A C 1
ATOM 822 O O . THR A 1 109 ? 7.02 9.266 0.497 1 92 109 THR A O 1
ATOM 825 N N . LEU A 1 110 ? 5.094 10.195 0.855 1 93.56 110 LEU A N 1
ATOM 826 C CA . LEU A 1 110 ? 4.465 9.141 1.646 1 93.56 110 LEU A CA 1
ATOM 827 C C . LEU A 1 110 ? 3.102 8.773 1.07 1 93.56 110 LEU A C 1
ATOM 829 O O . LEU A 1 110 ? 2.26 9.648 0.849 1 93.56 110 LEU A O 1
ATOM 833 N N . GLN A 1 111 ? 2.914 7.461 0.729 1 93.75 111 GLN A N 1
ATOM 834 C CA . GLN A 1 111 ? 1.707 7.148 -0.028 1 93.75 111 GLN A CA 1
ATOM 835 C C . GLN A 1 111 ? 1.1 5.828 0.428 1 93.75 111 GLN A C 1
ATOM 837 O O . GLN A 1 111 ? 1.785 4.996 1.029 1 93.75 111 GLN A O 1
ATOM 842 N N . THR A 1 112 ? -0.156 5.672 0.247 1 96 112 THR A N 1
ATOM 843 C CA . THR A 1 112 ? -0.949 4.453 0.379 1 96 112 THR A CA 1
ATOM 844 C C . THR A 1 112 ? -1.765 4.203 -0.886 1 96 112 THR A C 1
ATOM 846 O O . THR A 1 112 ? -2.176 5.145 -1.565 1 96 112 THR A O 1
ATOM 849 N N . ALA A 1 113 ? -1.905 2.982 -1.174 1 95.94 113 ALA A N 1
ATOM 850 C CA . ALA A 1 113 ? -2.752 2.602 -2.303 1 95.94 113 ALA A CA 1
ATOM 851 C C . ALA A 1 113 ? -3.379 1.229 -2.08 1 95.94 113 ALA A C 1
ATOM 853 O O . ALA A 1 113 ? -2.797 0.375 -1.408 1 95.94 113 ALA A O 1
ATOM 854 N N . PHE A 1 114 ? -4.559 1.064 -2.57 1 95.38 114 PHE A N 1
ATOM 855 C CA . PHE A 1 114 ? -5.172 -0.259 -2.596 1 95.38 114 PHE A CA 1
ATOM 856 C C . PHE A 1 114 ? -5.988 -0.454 -3.865 1 95.38 114 PHE A C 1
ATOM 858 O O . PHE A 1 114 ? -6.559 0.502 -4.398 1 95.38 114 PHE A O 1
ATOM 865 N N . PRO A 1 115 ? -6.027 -1.665 -4.32 1 93.62 115 PRO A N 1
ATOM 866 C CA . PRO A 1 115 ? -6.734 -1.925 -5.578 1 93.62 115 PRO A CA 1
ATOM 867 C C . PRO A 1 115 ? -8.242 -1.719 -5.461 1 93.62 115 PRO A C 1
ATOM 869 O O . PRO A 1 115 ? -8.836 -2.049 -4.434 1 93.62 115 PRO A O 1
ATOM 872 N N . ILE A 1 116 ? -8.773 -1.211 -6.523 1 91.5 116 ILE A N 1
ATOM 873 C CA . ILE A 1 116 ? -10.227 -1.088 -6.645 1 91.5 116 ILE A CA 1
ATOM 874 C C . ILE A 1 116 ? -10.664 -1.502 -8.047 1 91.5 116 ILE A C 1
ATOM 876 O O . ILE A 1 116 ? -9.836 -1.597 -8.961 1 91.5 116 ILE A O 1
ATOM 880 N N . SER A 1 117 ? -11.945 -1.827 -8.125 1 84.25 117 SER A N 1
ATOM 881 C CA . SER A 1 117 ? -12.602 -2.033 -9.414 1 84.25 117 SER A CA 1
ATOM 882 C C . SER A 1 117 ? -13.82 -1.129 -9.562 1 84.25 117 SER A C 1
ATOM 884 O O . SER A 1 117 ? -14.211 -0.443 -8.617 1 84.25 117 SER A O 1
ATOM 886 N N . ALA A 1 118 ? -14.359 -1.117 -10.734 1 79.19 118 ALA A N 1
ATOM 887 C CA . ALA A 1 118 ? -15.484 -0.235 -11.023 1 79.19 118 ALA A CA 1
ATOM 888 C C . ALA A 1 118 ? -16.672 -0.546 -10.117 1 79.19 118 ALA A C 1
ATOM 890 O O . ALA A 1 118 ? -17.438 0.352 -9.758 1 79.19 118 ALA A O 1
ATOM 891 N N . ASP A 1 119 ? -16.812 -1.804 -9.719 1 85.62 119 ASP A N 1
ATOM 892 C CA . ASP A 1 119 ? -17.969 -2.213 -8.938 1 85.62 119 ASP A CA 1
ATOM 893 C C . ASP A 1 119 ? -17.609 -2.312 -7.453 1 85.62 119 ASP A C 1
ATOM 895 O O . ASP A 1 119 ? -18.406 -2.807 -6.652 1 85.62 119 ASP A O 1
ATOM 899 N N . PHE A 1 120 ? -16.422 -1.839 -7.117 1 90.56 120 PHE A N 1
ATOM 900 C CA . PHE A 1 120 ? -16.031 -1.88 -5.711 1 90.56 120 PHE A CA 1
ATOM 901 C C . PHE A 1 120 ? -16.984 -1.05 -4.863 1 90.56 120 PHE A C 1
ATOM 903 O O . PHE A 1 120 ? -17.297 0.091 -5.207 1 90.56 120 PHE A O 1
ATOM 910 N N . PRO A 1 121 ? -17.469 -1.592 -3.746 1 93.06 121 PRO A N 1
ATOM 911 C CA . PRO A 1 121 ? -18.469 -0.864 -2.955 1 93.06 121 PRO A CA 1
ATOM 912 C C . PRO A 1 121 ? -17.922 0.432 -2.363 1 93.06 121 PRO A C 1
ATOM 914 O O . PRO A 1 121 ? -16.891 0.418 -1.688 1 93.06 121 PRO A O 1
ATOM 917 N N . VAL A 1 122 ? -18.609 1.508 -2.535 1 93.25 122 VAL A N 1
ATOM 918 C CA . VAL A 1 122 ? -18.188 2.85 -2.145 1 93.25 122 VAL A CA 1
ATOM 919 C C . VAL A 1 122 ? -17.953 2.9 -0.637 1 93.25 122 VAL A C 1
ATOM 921 O O . VAL A 1 122 ? -17 3.51 -0.173 1 93.25 122 VAL A O 1
ATOM 924 N N . GLU A 1 123 ? -18.781 2.209 0.082 1 92.75 123 GLU A N 1
ATOM 925 C C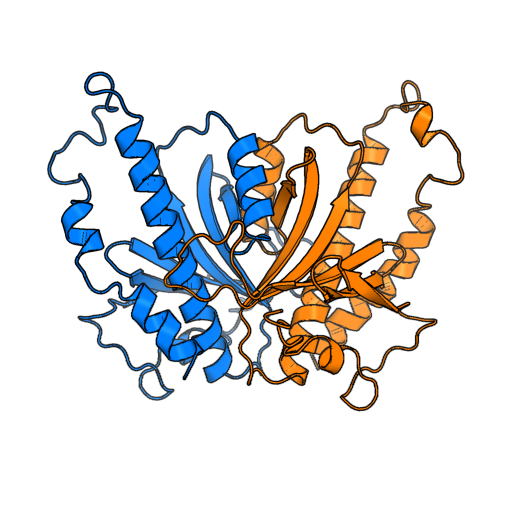A . GLU A 1 123 ? -18.672 2.238 1.538 1 92.75 123 GLU A CA 1
ATOM 926 C C . GLU A 1 123 ? -17.359 1.63 2.014 1 92.75 123 GLU A C 1
ATOM 928 O O . GLU A 1 123 ? -16.688 2.188 2.885 1 92.75 123 GLU A O 1
ATOM 933 N N . TRP A 1 124 ? -16.969 0.56 1.425 1 92.94 124 TRP A N 1
ATOM 934 C CA . TRP A 1 124 ? -15.727 -0.091 1.812 1 92.94 124 TRP A CA 1
ATOM 935 C C . TRP A 1 124 ? -14.523 0.711 1.333 1 92.94 124 TRP A C 1
ATOM 937 O O . TRP A 1 124 ? -13.531 0.835 2.051 1 92.94 124 TRP A O 1
ATOM 947 N N . ALA A 1 125 ? -14.656 1.228 0.125 1 94.44 125 ALA A N 1
ATOM 948 C CA . ALA A 1 125 ? -13.594 2.094 -0.375 1 94.44 125 ALA A CA 1
ATOM 949 C C . ALA A 1 125 ? -13.359 3.275 0.563 1 94.44 125 ALA A C 1
ATOM 951 O O . ALA A 1 125 ? -12.219 3.613 0.877 1 94.44 125 ALA A O 1
ATOM 952 N N . ARG A 1 126 ? -14.414 3.857 1.026 1 93.19 126 ARG A N 1
ATOM 953 C CA . ARG A 1 126 ? -14.328 4.992 1.938 1 93.19 126 ARG A CA 1
ATOM 954 C C . ARG A 1 126 ? -13.656 4.598 3.246 1 93.19 126 ARG A C 1
ATOM 956 O O . ARG A 1 126 ? -12.742 5.281 3.713 1 93.19 126 ARG A O 1
ATOM 963 N N . LYS A 1 127 ? -14.07 3.467 3.805 1 89.81 127 LYS A N 1
ATOM 964 C CA . LYS A 1 127 ? -13.508 3.01 5.07 1 89.81 127 LYS A CA 1
ATOM 965 C C . LYS A 1 127 ? -12.008 2.748 4.945 1 89.81 127 LYS A C 1
ATOM 967 O O . LYS A 1 127 ? -11.227 3.158 5.809 1 89.81 127 LYS A O 1
ATOM 972 N N . GLN A 1 128 ? -11.625 2.074 3.885 1 92.75 128 GLN A N 1
ATOM 973 C CA . GLN A 1 128 ? -10.211 1.805 3.674 1 92.75 128 GLN A CA 1
ATOM 974 C C . GLN A 1 128 ? -9.43 3.1 3.469 1 92.75 128 GLN A C 1
ATOM 976 O O . GLN A 1 128 ? -8.336 3.264 4.012 1 92.75 128 GLN A O 1
ATOM 981 N N . LEU A 1 129 ? -10 4 2.719 1 94.12 129 LEU A N 1
ATOM 982 C CA . LEU A 1 129 ? -9.344 5.277 2.467 1 94.12 129 LEU A CA 1
ATOM 983 C C . LEU A 1 129 ? -9.172 6.066 3.76 1 94.12 129 LEU A C 1
ATOM 985 O O . LEU A 1 129 ? -8.133 6.691 3.979 1 94.12 129 LEU A O 1
ATOM 989 N N . LEU A 1 130 ? -10.164 6.031 4.594 1 90.88 130 LEU A N 1
ATOM 990 C CA . LEU A 1 130 ? -10.078 6.734 5.871 1 90.88 130 LEU A CA 1
ATOM 991 C C . LEU A 1 130 ? -8.914 6.207 6.707 1 90.88 130 LEU A C 1
ATOM 993 O O . LEU A 1 130 ? -8.156 6.988 7.285 1 90.88 130 LEU A O 1
ATOM 997 N N . VAL A 1 131 ? -8.742 4.926 6.777 1 89.56 131 VAL A N 1
ATOM 998 C CA . VAL A 1 131 ? -7.621 4.324 7.492 1 89.56 131 VAL A CA 1
ATOM 999 C C . VAL A 1 131 ? -6.305 4.77 6.855 1 89.56 131 VAL A C 1
ATOM 1001 O O . VAL A 1 131 ? -5.367 5.156 7.559 1 89.56 131 VAL A O 1
ATOM 1004 N N . CYS A 1 132 ? -6.25 4.742 5.539 1 93.69 132 CYS A N 1
ATOM 1005 C CA . CYS A 1 132 ? -5.047 5.137 4.809 1 93.69 132 CYS A CA 1
ATOM 1006 C C . CYS A 1 132 ? -4.672 6.582 5.121 1 93.69 132 CYS A C 1
ATOM 1008 O O . CYS A 1 132 ? -3.502 6.879 5.379 1 93.69 132 CYS A O 1
ATOM 1010 N N . MET A 1 133 ? -5.633 7.426 5.121 1 91.06 133 MET A N 1
ATOM 1011 C CA . MET A 1 133 ? -5.359 8.836 5.387 1 91.06 133 MET A CA 1
ATOM 1012 C C . MET A 1 133 ? -4.922 9.039 6.836 1 91.06 133 MET A C 1
ATOM 1014 O O . MET A 1 133 ? -4.055 9.867 7.113 1 91.06 133 MET A O 1
ATOM 1018 N N . ALA A 1 134 ? -5.516 8.281 7.707 1 88.56 134 ALA A N 1
ATOM 1019 C CA . ALA A 1 134 ? -5.098 8.352 9.102 1 88.56 134 ALA A CA 1
ATOM 1020 C C . ALA A 1 134 ? -3.643 7.918 9.266 1 88.56 134 ALA A C 1
ATOM 1022 O O . ALA A 1 134 ? -2.881 8.539 10.008 1 88.56 134 ALA A O 1
ATOM 1023 N N . LEU A 1 135 ? -3.32 6.867 8.609 1 88.88 135 LEU A N 1
ATOM 1024 C CA . LEU A 1 135 ? -1.949 6.371 8.641 1 88.88 135 LEU A CA 1
ATOM 1025 C C . LEU A 1 135 ? -0.981 7.422 8.102 1 88.88 135 LEU A C 1
ATOM 1027 O O . LEU A 1 135 ? 0.081 7.648 8.688 1 88.88 135 LEU A O 1
ATOM 1031 N N . LEU A 1 136 ? -1.349 8.031 7.008 1 91.69 136 LEU A N 1
ATOM 1032 C CA . LEU A 1 136 ? -0.512 9.07 6.418 1 91.69 136 LEU A CA 1
ATOM 1033 C C . LEU A 1 136 ? -0.345 10.25 7.375 1 91.69 136 LEU A C 1
ATOM 1035 O O . LEU A 1 136 ? 0.763 10.758 7.547 1 91.69 136 LEU A O 1
ATOM 1039 N N . ARG A 1 137 ? -1.364 10.602 7.957 1 88.56 137 ARG A N 1
ATOM 1040 C CA . ARG A 1 137 ? -1.321 11.719 8.898 1 88.56 137 ARG A CA 1
ATOM 1041 C C . ARG A 1 137 ? -0.392 11.414 10.062 1 88.56 137 ARG A C 1
ATOM 1043 O O . ARG A 1 137 ? 0.462 12.227 10.414 1 88.56 137 ARG A O 1
ATOM 1050 N N . GLU A 1 138 ? -0.553 10.266 10.609 1 85 138 GLU A N 1
ATOM 1051 C CA . GLU A 1 138 ? 0.27 9.875 11.758 1 85 138 GLU A CA 1
ATOM 1052 C C . GLU A 1 138 ? 1.746 9.812 11.375 1 85 138 GLU A C 1
ATOM 1054 O O . GLU A 1 138 ? 2.594 10.391 12.062 1 85 138 GLU A O 1
ATOM 1059 N N . ALA A 1 139 ? 2.062 9.148 10.289 1 85 139 ALA A N 1
ATOM 1060 C CA . ALA A 1 139 ? 3.447 9.008 9.844 1 85 139 ALA A CA 1
ATOM 1061 C C . ALA A 1 139 ? 4.055 10.367 9.508 1 85 139 ALA A C 1
ATOM 1063 O O . ALA A 1 139 ? 5.23 10.609 9.773 1 85 139 ALA A O 1
ATOM 1064 N N . THR A 1 140 ? 3.275 11.227 8.922 1 85.12 140 THR A N 1
ATOM 1065 C CA . THR A 1 140 ? 3.736 12.57 8.594 1 85.12 140 THR A CA 1
ATOM 1066 C C . THR A 1 140 ? 4.07 13.352 9.859 1 85.12 140 THR A C 1
ATOM 1068 O O . THR A 1 140 ? 5.113 14 9.93 1 85.12 140 THR A O 1
ATOM 1071 N N . TYR A 1 141 ? 3.205 13.188 10.734 1 81.19 141 TYR A N 1
ATOM 1072 C CA . TYR A 1 141 ? 3.418 13.867 12.008 1 81.19 141 TYR A CA 1
ATOM 1073 C C . TYR A 1 141 ? 4.711 13.406 12.664 1 81.19 141 TYR A C 1
ATOM 1075 O O . TYR A 1 141 ? 5.535 14.227 13.07 1 81.19 141 TYR A O 1
ATOM 1083 N N . ASP A 1 142 ? 4.953 12.148 12.742 1 76.44 142 ASP A N 1
ATOM 1084 C CA . ASP A 1 142 ? 6.145 11.578 13.359 1 76.44 142 ASP A CA 1
ATOM 1085 C C . ASP A 1 142 ? 7.406 11.992 12.609 1 76.44 142 ASP A C 1
ATOM 1087 O O . ASP A 1 142 ? 8.422 12.336 13.219 1 76.44 142 ASP A O 1
ATOM 1091 N N . PHE A 1 143 ? 7.305 12.031 11.375 1 78.19 143 PHE A N 1
ATOM 1092 C CA . PHE A 1 143 ? 8.438 12.391 10.531 1 78.19 143 PHE A CA 1
ATOM 1093 C C . PHE A 1 143 ? 8.805 13.859 10.719 1 78.19 143 PHE A C 1
ATOM 1095 O O . PHE A 1 143 ? 9.977 14.188 10.93 1 78.19 143 PHE A O 1
ATOM 1102 N N . LEU A 1 144 ? 7.816 14.664 10.641 1 75.31 144 LEU A N 1
ATOM 1103 C CA . LEU A 1 144 ? 8.078 16.094 10.758 1 75.31 144 LEU A CA 1
ATOM 1104 C C . LEU A 1 144 ? 8.555 16.438 12.164 1 75.31 144 LEU A C 1
ATOM 1106 O O . LEU A 1 144 ? 9.398 17.328 12.328 1 75.31 144 LEU A O 1
ATOM 1110 N N . LYS A 1 145 ? 8.047 15.719 13.117 1 73.88 145 LYS A N 1
ATOM 1111 C CA . LYS A 1 145 ? 8.539 15.883 14.484 1 73.88 145 LYS A CA 1
ATOM 1112 C C . LYS A 1 145 ? 10.016 15.523 14.586 1 73.88 145 LYS A C 1
ATOM 1114 O O . LYS A 1 145 ? 10.789 16.234 15.234 1 73.88 145 LYS A O 1
ATOM 1119 N N . ALA A 1 146 ? 10.453 14.453 13.977 1 67.25 146 ALA A N 1
ATOM 1120 C CA . ALA A 1 146 ? 11.836 13.992 14 1 67.25 146 ALA A CA 1
ATOM 1121 C C . ALA A 1 146 ? 12.758 14.961 13.266 1 67.25 146 ALA A C 1
ATOM 1123 O O . ALA A 1 146 ? 13.867 15.242 13.719 1 67.25 146 ALA A O 1
ATOM 1124 N N . VAL A 1 147 ? 12.375 15.477 12.133 1 63.75 147 VAL A N 1
ATOM 1125 C CA . VAL A 1 147 ? 13.148 16.406 11.328 1 63.75 147 VAL A CA 1
ATOM 1126 C C . VAL A 1 147 ? 13.344 17.719 12.102 1 63.75 147 VAL A C 1
ATOM 1128 O O . VAL A 1 147 ? 14.422 18.312 12.062 1 63.75 147 VAL A O 1
ATOM 1131 N N . ASN A 1 148 ? 12.344 18.109 12.742 1 62.16 148 ASN A N 1
ATOM 1132 C CA . ASN A 1 148 ? 12.414 19.359 13.492 1 62.16 148 ASN A CA 1
ATOM 1133 C C . ASN A 1 148 ? 13.234 19.203 14.766 1 62.16 148 ASN A C 1
ATOM 1135 O O . ASN A 1 148 ? 13.812 20.172 15.266 1 62.16 148 ASN A O 1
ATOM 1139 N N . GLN A 1 149 ? 13.242 18.078 15.305 1 55.25 149 GLN A N 1
ATOM 1140 C CA . GLN A 1 149 ? 14.07 17.844 16.484 1 55.25 149 GLN A CA 1
ATOM 1141 C C . GLN A 1 149 ? 15.547 17.766 16.109 1 55.25 149 GLN A C 1
ATOM 1143 O O . GLN A 1 149 ? 16.422 18.141 16.906 1 55.25 149 GLN A O 1
ATOM 1148 N N . GLU A 1 150 ? 15.938 17.047 15.031 1 46.53 150 GLU A N 1
ATOM 1149 C CA . GLU A 1 150 ? 17.328 16.938 14.617 1 46.53 150 GLU A CA 1
ATOM 1150 C C . GLU A 1 150 ? 17.875 18.281 14.125 1 46.53 150 GLU A C 1
ATOM 1152 O O . GLU A 1 150 ? 19.078 18.422 13.914 1 46.53 150 GLU A O 1
ATOM 1157 N N . GLU A 1 151 ? 17.172 19.109 13.477 1 39.31 151 GLU A N 1
ATOM 1158 C CA . GLU A 1 151 ? 17.781 20.391 13.125 1 39.31 151 GLU A CA 1
ATOM 1159 C C . GLU A 1 151 ? 18.328 21.094 14.367 1 39.31 151 GLU A C 1
ATOM 1161 O O . GLU A 1 151 ? 17.594 21.422 15.289 1 39.31 151 GLU A O 1
ATOM 1166 N N . PRO A 1 152 ? 19.578 20.906 14.656 1 37.19 152 PRO A N 1
ATOM 1167 C CA . PRO A 1 152 ? 20.219 21.734 15.672 1 37.19 152 PRO A CA 1
ATOM 1168 C C . PRO A 1 152 ? 19.734 23.188 15.633 1 37.19 152 PRO A C 1
ATOM 1170 O O . PRO A 1 152 ? 19.266 23.656 14.594 1 37.19 152 PRO A O 1
ATOM 1173 N N . GLU A 1 153 ? 19.562 24.109 16.859 1 34.91 153 GLU A N 1
ATOM 1174 C CA . GLU A 1 153 ? 19.375 25.562 16.906 1 34.91 153 GLU A CA 1
ATOM 1175 C C . GLU A 1 153 ? 20.047 26.234 15.711 1 34.91 153 GLU A C 1
ATOM 1177 O O . GLU A 1 153 ? 19.719 27.375 15.367 1 34.91 153 GLU A O 1
ATOM 1182 N N . THR A 1 154 ? 21.219 25.844 15.328 1 32.03 154 THR A N 1
ATOM 1183 C CA . THR A 1 154 ? 21.969 26.688 14.398 1 32.03 154 THR A CA 1
ATOM 1184 C C . THR A 1 154 ? 21.406 26.547 12.984 1 32.03 154 THR A C 1
ATOM 1186 O O . THR A 1 154 ? 21.453 27.5 12.203 1 32.03 154 THR A O 1
ATOM 1189 N N . ALA A 1 155 ? 21.609 25.391 12.281 1 31.5 155 ALA A N 1
ATOM 1190 C CA . ALA A 1 155 ? 21.469 25.406 10.828 1 31.5 155 ALA A CA 1
ATOM 1191 C C . ALA A 1 155 ? 20.016 25.141 10.422 1 31.5 155 ALA A C 1
ATOM 1193 O O . ALA A 1 155 ? 19.625 24 10.203 1 31.5 155 ALA A O 1
ATOM 1194 N N . ALA A 1 156 ? 19.047 25.516 11.156 1 30.86 156 ALA A N 1
ATOM 1195 C CA . ALA A 1 156 ? 17.688 25.438 10.633 1 30.86 156 ALA A CA 1
ATOM 1196 C C . ALA A 1 156 ? 17.625 25.875 9.172 1 30.86 156 ALA A C 1
ATOM 1198 O O . ALA A 1 156 ? 18.141 26.938 8.82 1 30.86 156 ALA A O 1
ATOM 1199 N N . PRO A 1 157 ? 17.641 25.062 8.141 1 31.45 157 PRO A N 1
ATOM 1200 C CA . PRO A 1 157 ? 17.625 25.844 6.895 1 31.45 157 PRO A CA 1
ATOM 1201 C C . PRO A 1 157 ? 16.688 27.047 6.961 1 31.45 157 PRO A C 1
ATOM 1203 O O . PRO A 1 157 ? 15.633 26.984 7.594 1 31.45 157 PRO A O 1
ATOM 1206 N N . GLN A 1 158 ? 17.188 28.266 6.898 1 31.2 158 GLN A N 1
ATOM 1207 C CA . GLN A 1 158 ? 16.609 29.609 6.875 1 31.2 158 GLN A CA 1
ATOM 1208 C C . GLN A 1 158 ? 15.25 29.609 6.164 1 31.2 158 GLN A C 1
ATOM 1210 O O . GLN A 1 158 ? 14.445 30.516 6.363 1 31.2 158 GLN A O 1
ATOM 1215 N N . HIS A 1 159 ? 15.117 28.781 5.078 1 30.03 159 HIS A N 1
ATOM 1216 C CA . HIS A 1 159 ? 13.93 29.016 4.27 1 30.03 159 HIS A CA 1
ATOM 1217 C C . HIS A 1 159 ? 12.68 28.453 4.953 1 30.03 159 HIS A C 1
ATOM 1219 O O . HIS A 1 159 ? 11.57 28.578 4.426 1 30.03 159 HIS A O 1
ATOM 1225 N N . LEU A 1 160 ? 12.789 27.438 5.859 1 34.28 160 LEU A N 1
ATOM 1226 C CA . LEU A 1 160 ? 11.625 27.281 6.723 1 34.28 160 LEU A CA 1
ATOM 1227 C C . LEU A 1 160 ? 11.594 28.344 7.805 1 34.28 160 LEU A C 1
ATOM 1229 O O . LEU A 1 160 ? 11.688 28.031 8.992 1 34.28 160 LEU A O 1
ATOM 1233 N N . SER A 1 161 ? 12.383 29.25 7.758 1 30.48 161 SER A N 1
ATOM 1234 C CA . SER A 1 161 ? 12.656 30.266 8.758 1 30.48 161 SER A CA 1
ATOM 1235 C C . SER A 1 161 ? 11.383 30.969 9.195 1 30.48 161 SER A C 1
ATOM 1237 O O . SER A 1 161 ? 11.406 31.812 10.094 1 30.48 161 SER A O 1
ATOM 1239 N N . SER A 1 162 ? 10.445 31.328 8.195 1 31.55 162 SER A N 1
ATOM 1240 C CA . SER A 1 162 ? 9.492 32.188 8.875 1 31.55 162 SER A CA 1
ATOM 1241 C C . SER A 1 162 ? 8.758 31.453 9.984 1 31.55 162 SER A C 1
ATOM 1243 O O . SER A 1 162 ? 8.375 30.297 9.812 1 31.55 162 SER A O 1
ATOM 1245 N N . GLN A 1 163 ? 8.938 31.766 11.359 1 34.25 163 GLN A N 1
ATOM 1246 C CA . GLN A 1 163 ? 8.164 31.438 12.555 1 34.25 163 GLN A CA 1
ATOM 1247 C C . GLN A 1 163 ? 6.738 31.031 12.188 1 34.25 163 GLN A C 1
ATOM 1249 O O . GLN A 1 163 ? 6.094 30.281 12.922 1 34.25 163 GLN A O 1
ATOM 1254 N N . GLU A 1 164 ? 6.113 31.75 11.367 1 34.81 164 GLU A N 1
ATOM 1255 C CA . GLU A 1 164 ? 4.727 31.578 10.938 1 34.81 164 GLU A CA 1
ATOM 1256 C C . GLU A 1 164 ? 4.508 30.203 10.305 1 34.81 164 GLU A C 1
ATOM 1258 O O . GLU A 1 164 ? 3.369 29.766 10.148 1 34.81 164 GLU A O 1
ATOM 1263 N N . ASP A 1 165 ? 5.547 29.844 9.672 1 33.34 165 ASP A N 1
ATOM 1264 C CA . ASP A 1 165 ? 5.23 28.656 8.867 1 33.34 165 ASP A CA 1
ATOM 1265 C C . ASP A 1 165 ? 5.594 27.375 9.609 1 33.34 165 ASP A C 1
ATOM 1267 O O . ASP A 1 165 ? 5.762 26.328 9 1 33.34 165 ASP A O 1
ATOM 1271 N N . ARG A 1 166 ? 6.188 27.609 10.773 1 32.53 166 ARG A N 1
ATOM 1272 C CA . ARG A 1 166 ? 6.465 26.453 11.609 1 32.53 166 ARG A CA 1
ATOM 1273 C C . ARG A 1 166 ? 5.172 25.766 12.031 1 32.53 166 ARG A C 1
ATOM 1275 O O . ARG A 1 166 ? 4.27 26.406 12.57 1 32.53 166 ARG A O 1
ATOM 1282 N N . PHE A 1 167 ? 4.809 24.734 11.508 1 30.92 167 PHE A N 1
ATOM 1283 C CA . PHE A 1 167 ? 3.65 23.984 11.977 1 30.92 167 PHE A CA 1
ATOM 1284 C C . PHE A 1 167 ? 3.709 23.781 13.484 1 30.92 167 PHE A C 1
ATOM 1286 O O . PHE A 1 167 ? 4.75 23.406 14.031 1 30.92 167 PHE A O 1
ATOM 1293 N N . ASP A 1 168 ? 2.99 24.656 14.32 1 30.36 168 ASP A N 1
ATOM 1294 C CA . ASP A 1 168 ? 2.781 24.484 15.758 1 30.36 168 ASP A CA 1
ATOM 1295 C C . ASP A 1 168 ? 2.359 23.062 16.094 1 30.36 168 ASP A C 1
ATOM 1297 O O . ASP A 1 168 ? 1.169 22.734 16.078 1 30.36 168 ASP A O 1
ATOM 1301 N N . TRP A 1 169 ? 3.277 22.234 16.266 1 32.09 169 TRP A N 1
ATOM 1302 C CA . TRP A 1 169 ? 3.148 20.781 16.469 1 32.09 169 TRP A CA 1
ATOM 1303 C C . TRP A 1 169 ? 2.428 20.484 17.766 1 32.09 169 TRP A C 1
ATOM 1305 O O . TRP A 1 169 ? 1.666 19.516 17.859 1 32.09 169 TRP A O 1
ATOM 1315 N N . ASP A 1 170 ? 2.662 21.172 18.828 1 34.22 170 ASP A N 1
ATOM 1316 C CA . ASP A 1 170 ? 1.925 20.984 20.078 1 34.22 170 ASP A CA 1
ATOM 1317 C C . ASP A 1 170 ? 0.425 21.172 19.859 1 34.22 170 ASP A C 1
ATOM 1319 O O . ASP A 1 170 ? -0.384 20.406 20.391 1 34.22 170 ASP A O 1
ATOM 1323 N N . SER A 1 171 ? 0.154 22.188 19.297 1 32.12 171 SER A N 1
ATOM 1324 C CA . SER A 1 171 ? -1.257 22.422 19 1 32.12 171 SER A CA 1
ATOM 1325 C C . SER A 1 171 ? -1.812 21.328 18.094 1 32.12 171 SER A C 1
ATOM 1327 O O . SER A 1 171 ? -2.961 20.906 18.234 1 32.12 171 SER A O 1
ATOM 1329 N N . ALA A 1 172 ? -1.044 20.859 17.281 1 31.36 172 ALA A N 1
ATOM 1330 C CA . ALA A 1 172 ? -1.499 19.812 16.375 1 31.36 172 ALA A CA 1
ATOM 1331 C C . ALA A 1 172 ? -1.725 18.5 17.125 1 31.36 172 ALA A C 1
ATOM 1333 O O . ALA A 1 172 ? -2.635 17.734 16.797 1 31.36 172 ALA A O 1
ATOM 1334 N N . LYS A 1 173 ? -1.022 18.062 18.125 1 32.34 173 LYS A N 1
ATOM 1335 C CA . LYS A 1 173 ? -1.229 16.906 18.969 1 32.34 173 LYS A CA 1
ATOM 1336 C C . LYS A 1 173 ? -2.547 17 19.734 1 32.34 173 LYS A C 1
ATOM 1338 O O . LYS A 1 173 ? -3.203 15.992 19.984 1 32.34 173 LYS A O 1
ATOM 1343 N N . GLN A 1 174 ? -2.777 18.062 20.359 1 30.97 174 GLN A N 1
ATOM 1344 C CA . GLN A 1 174 ? -3.988 18.266 21.156 1 30.97 174 GLN A CA 1
ATOM 1345 C C . GLN A 1 174 ? -5.238 18.109 20.297 1 30.97 174 GLN A C 1
ATOM 1347 O O . GLN A 1 174 ? -6.352 18.047 20.812 1 30.97 174 GLN A O 1
ATOM 1352 N N . VAL A 1 175 ? -5.203 18.484 19.109 1 28.72 175 VAL A N 1
ATOM 1353 C CA . VAL A 1 175 ? -6.426 18.375 18.328 1 28.72 175 VAL A CA 1
ATOM 1354 C C . VAL A 1 175 ? -6.785 16.906 18.141 1 28.72 175 VAL A C 1
ATOM 1356 O O . VAL A 1 175 ? -5.965 16.109 17.672 1 28.72 175 VAL A O 1
ATOM 1359 N N . ALA A 1 176 ? -7.68 16.281 18.906 1 30.88 176 ALA A N 1
ATOM 1360 C CA . ALA A 1 176 ? -8.5 15.086 18.734 1 30.88 176 ALA A CA 1
ATOM 1361 C C . ALA A 1 176 ? -8.57 14.688 17.266 1 30.88 176 ALA A C 1
ATOM 1363 O O . ALA A 1 176 ? -9.195 15.367 16.453 1 30.88 176 ALA A O 1
ATOM 1364 N N . SER A 1 177 ? -7.453 14.242 16.594 1 37.78 177 SER A N 1
ATOM 1365 C CA . SER A 1 177 ? -6.984 14.156 15.211 1 37.78 177 SER A CA 1
ATOM 1366 C C . SER A 1 177 ? -8.031 13.5 14.312 1 37.78 177 SER A C 1
ATOM 1368 O O . SER A 1 177 ? -8.695 12.547 14.719 1 37.78 177 SER A O 1
ATOM 1370 N N . VAL A 1 178 ? -8.633 14.258 13.5 1 37.53 178 VAL A N 1
ATOM 1371 C CA . VAL A 1 178 ? -9.453 13.766 12.398 1 37.53 178 VAL A CA 1
ATOM 1372 C C . VAL A 1 178 ? -8.953 12.398 11.945 1 37.53 178 VAL A C 1
ATOM 1374 O O . VAL A 1 178 ? -9.742 11.492 11.688 1 37.53 178 VAL A O 1
ATOM 1377 N N . ALA A 1 179 ? -7.711 12.133 12.078 1 38.41 179 ALA A N 1
ATOM 1378 C CA . ALA A 1 179 ? -7.172 10.805 11.766 1 38.41 179 ALA A CA 1
ATOM 1379 C C . ALA A 1 179 ? -7.711 9.758 12.734 1 38.41 179 ALA A C 1
ATOM 1381 O O . ALA A 1 179 ? -8.086 8.656 12.32 1 38.41 179 ALA A O 1
ATOM 1382 N N . GLY A 1 180 ? -7.785 10.062 13.945 1 41.78 180 GLY A N 1
ATOM 1383 C CA . GLY A 1 180 ? -8.398 9.164 14.922 1 41.78 180 GLY A CA 1
ATOM 1384 C C . GLY A 1 180 ? -9.859 8.883 14.633 1 41.78 180 GLY A C 1
ATOM 1385 O O . GLY A 1 180 ? -10.32 7.75 14.781 1 41.78 180 GLY A O 1
ATOM 1386 N N . GLU A 1 181 ? -10.617 9.891 14.25 1 41.16 181 GLU A N 1
ATOM 1387 C CA . GLU A 1 181 ? -12 9.664 13.852 1 41.16 181 GLU A CA 1
ATOM 1388 C C . GLU A 1 181 ? -12.086 8.75 12.633 1 41.16 181 GLU A C 1
ATOM 1390 O O . GLU A 1 181 ? -12.969 7.891 12.562 1 41.16 181 GLU A O 1
ATOM 1395 N N . PHE A 1 182 ? -11.328 9 11.625 1 36.41 182 PHE A N 1
ATOM 1396 C CA . PHE A 1 182 ? -11.297 8.109 10.477 1 36.41 182 PHE A CA 1
ATOM 1397 C C . PHE A 1 182 ? -11.102 6.66 10.914 1 36.41 182 PHE A C 1
ATOM 1399 O O . PHE A 1 182 ? -11.781 5.762 10.422 1 36.41 182 PHE A O 1
ATOM 1406 N N . LEU A 1 183 ? -10.273 6.387 11.891 1 38.31 183 LEU A N 1
ATOM 1407 C CA . LEU A 1 183 ? -9.992 5.055 12.406 1 38.31 183 LEU A CA 1
ATOM 1408 C C . LEU A 1 183 ? -11.242 4.449 13.039 1 38.31 183 LEU A C 1
ATOM 1410 O O . LEU A 1 183 ? -11.547 3.271 12.82 1 38.31 183 LEU A O 1
ATOM 1414 N N . LYS A 1 184 ? -12.016 5.25 13.852 1 39.88 184 LYS A N 1
ATOM 1415 C CA . LYS A 1 184 ? -13.25 4.793 14.477 1 39.88 184 LYS A CA 1
ATOM 1416 C C . LYS A 1 184 ? -14.281 4.383 13.43 1 39.88 184 LYS A C 1
ATOM 1418 O O . LYS A 1 184 ? -15.023 3.422 13.625 1 39.88 184 LYS A O 1
ATOM 1423 N N . ALA A 1 185 ? -14.297 5.055 12.406 1 36.12 185 ALA A N 1
ATOM 1424 C CA . ALA A 1 185 ? -15.289 4.773 11.375 1 36.12 185 ALA A CA 1
ATOM 1425 C C . ALA A 1 185 ? -15.047 3.416 10.727 1 36.12 185 ALA A C 1
ATOM 1427 O O . ALA A 1 185 ? -15.984 2.742 10.305 1 36.12 185 ALA A O 1
ATOM 1428 N N . PHE A 1 186 ? -13.844 3.117 10.539 1 36.66 186 PHE A N 1
ATOM 1429 C CA . PHE A 1 186 ? -13.516 1.825 9.953 1 36.66 186 PHE A CA 1
ATOM 1430 C C . PHE A 1 186 ? -13.805 0.695 10.93 1 36.66 186 PHE A C 1
ATOM 1432 O O . PHE A 1 186 ? -14.195 -0.403 10.523 1 36.66 186 PHE A O 1
ATOM 1439 N N . LEU A 1 187 ? -13.664 0.903 12.242 1 34.25 187 LEU A N 1
ATOM 1440 C CA . LEU A 1 187 ? -13.891 -0.107 13.273 1 34.25 187 LEU A CA 1
ATOM 1441 C C . LEU A 1 187 ? -15.375 -0.221 13.602 1 34.25 187 LEU A C 1
ATOM 1443 O O . LEU A 1 187 ? -15.789 -1.134 14.32 1 34.25 187 LEU A O 1
ATOM 1447 N N . ARG A 1 188 ? -16.312 0.711 13.258 1 33.06 188 ARG A N 1
ATOM 1448 C CA . ARG A 1 188 ? -17.75 0.652 13.539 1 33.06 188 ARG A CA 1
ATOM 1449 C C . ARG A 1 188 ? -18.5 -0.03 12.398 1 33.06 188 ARG A C 1
ATOM 1451 O O . ARG A 1 188 ? -18.188 0.176 11.227 1 33.06 188 ARG A O 1
ATOM 1458 N N . MET B 1 1 ? -2.135 -15.539 26.312 1 20.86 1 MET B N 1
ATOM 1459 C CA . MET B 1 1 ? -2 -16 24.938 1 20.86 1 MET B CA 1
ATOM 1460 C C . MET B 1 1 ? -2.898 -15.195 24 1 20.86 1 MET B C 1
ATOM 1462 O O . MET B 1 1 ? -4.121 -15.367 24.016 1 20.86 1 MET B O 1
ATOM 1466 N N . LEU B 1 2 ? -2.854 -13.984 23.859 1 25.28 2 LEU B N 1
ATOM 1467 C CA . LEU B 1 2 ? -3.822 -13.211 23.094 1 25.28 2 LEU B CA 1
ATOM 1468 C C . LEU B 1 2 ? -3.904 -13.711 21.656 1 25.28 2 LEU B C 1
ATOM 1470 O O . LEU B 1 2 ? -2.916 -13.664 20.922 1 25.28 2 LEU B O 1
ATOM 1474 N N . THR B 1 3 ? -4.422 -14.914 21.344 1 31.94 3 THR B N 1
ATOM 1475 C CA . THR B 1 3 ? -4.668 -15.742 20.156 1 31.94 3 THR B CA 1
ATOM 1476 C C . THR B 1 3 ? -5.125 -14.883 18.984 1 31.94 3 THR B C 1
ATOM 1478 O O . THR B 1 3 ? -6.215 -14.305 19.016 1 31.94 3 THR B O 1
ATOM 1481 N N . THR B 1 4 ? -4.391 -14.047 18.484 1 37.97 4 THR B N 1
ATOM 1482 C CA . THR B 1 4 ? -4.789 -13.07 17.469 1 37.97 4 THR B CA 1
ATOM 1483 C C . THR B 1 4 ? -5.457 -13.758 16.281 1 37.97 4 THR B C 1
ATOM 1485 O O . THR B 1 4 ? -4.855 -14.625 15.648 1 37.97 4 THR B O 1
ATOM 1488 N N . LYS B 1 5 ? -6.863 -13.859 16.125 1 48.81 5 LYS B N 1
ATOM 1489 C CA . LYS B 1 5 ? -7.949 -14.32 15.273 1 48.81 5 LYS B CA 1
ATOM 1490 C C . LYS B 1 5 ? -7.652 -14.023 13.805 1 48.81 5 LYS B C 1
ATOM 1492 O O . LYS B 1 5 ? -7.18 -12.938 13.469 1 48.81 5 LYS B O 1
ATOM 1497 N N . THR B 1 6 ? -7.02 -14.969 13.156 1 55.5 6 THR B N 1
ATOM 1498 C CA . THR B 1 6 ? -6.938 -14.93 11.703 1 55.5 6 THR B CA 1
ATOM 1499 C C . THR B 1 6 ? -8.242 -14.422 11.102 1 55.5 6 THR B C 1
ATOM 1501 O O . THR B 1 6 ? -9.273 -15.102 11.164 1 55.5 6 THR B O 1
ATOM 1504 N N . LEU B 1 7 ? -8.586 -13.172 11.039 1 68.12 7 LEU B N 1
ATOM 1505 C CA . LEU B 1 7 ? -9.82 -12.492 10.641 1 68.12 7 LEU B CA 1
ATOM 1506 C C . LEU B 1 7 ? -10.281 -12.961 9.266 1 68.12 7 LEU B C 1
ATOM 1508 O O . LEU B 1 7 ? -11.383 -13.492 9.125 1 68.12 7 LEU B O 1
ATOM 1512 N N . LEU B 1 8 ? -9.516 -12.914 8.203 1 86.75 8 LEU B N 1
ATOM 1513 C CA . LEU B 1 8 ? -10.062 -13.094 6.859 1 86.75 8 LEU B CA 1
ATOM 1514 C C . LEU B 1 8 ? -9.195 -14.062 6.051 1 86.75 8 LEU B C 1
ATOM 1516 O O . LEU B 1 8 ? -9.664 -14.633 5.062 1 86.75 8 LEU B O 1
ATOM 1520 N N . LEU B 1 9 ? -8 -14.469 6.539 1 91 9 LEU B N 1
ATOM 1521 C CA . LEU B 1 9 ? -7.02 -15.102 5.668 1 91 9 LEU B CA 1
ATOM 1522 C C . LEU B 1 9 ? -7.434 -16.531 5.328 1 91 9 LEU B C 1
ATOM 1524 O O . LEU B 1 9 ? -7.414 -16.922 4.16 1 91 9 LEU B O 1
ATOM 1528 N N . ASP B 1 10 ? -7.844 -17.266 6.328 1 91.06 10 ASP B N 1
ATOM 1529 C CA . ASP B 1 10 ? -8.305 -18.625 6.078 1 91.06 10 ASP B CA 1
ATOM 1530 C C . ASP B 1 10 ? -9.508 -18.641 5.137 1 91.06 10 ASP B C 1
ATOM 1532 O O . ASP B 1 10 ? -9.625 -19.516 4.277 1 91.06 10 ASP B O 1
ATOM 1536 N N . ALA B 1 11 ? -10.312 -17.688 5.32 1 93.38 11 ALA B N 1
ATOM 1537 C CA . ALA B 1 11 ? -11.523 -17.609 4.508 1 93.38 11 ALA B CA 1
ATOM 1538 C C . ALA B 1 11 ? -11.195 -17.25 3.062 1 93.38 11 ALA B C 1
ATOM 1540 O O . ALA B 1 11 ? -11.867 -17.703 2.133 1 93.38 11 ALA B O 1
ATOM 1541 N N . ILE B 1 12 ? -10.188 -16.469 2.828 1 95.06 12 ILE B N 1
ATOM 1542 C CA . ILE B 1 12 ? -9.781 -16.016 1.503 1 95.06 12 ILE B CA 1
ATOM 1543 C C . ILE B 1 12 ? -9.359 -17.203 0.654 1 95.06 12 ILE B C 1
ATOM 1545 O O . ILE B 1 12 ? -9.68 -17.281 -0.533 1 95.06 12 ILE B O 1
ATOM 1549 N N . PHE B 1 13 ? -8.727 -18.172 1.25 1 93.94 13 PHE B N 1
ATOM 1550 C CA . PHE B 1 13 ? -8.164 -19.281 0.496 1 93.94 13 PHE B CA 1
ATOM 1551 C C . PHE B 1 13 ? -9.023 -20.531 0.654 1 93.94 13 PHE B C 1
ATOM 1553 O O . PHE B 1 13 ? -8.602 -21.641 0.299 1 93.94 13 PHE B O 1
ATOM 1560 N N . ASP B 1 14 ? -10.18 -20.391 1.23 1 93.56 14 ASP B N 1
ATOM 1561 C CA . ASP B 1 14 ? -11.117 -21.5 1.423 1 93.56 14 ASP B CA 1
ATOM 1562 C C . ASP B 1 14 ? -11.922 -21.766 0.149 1 93.56 14 ASP B C 1
ATOM 1564 O O . ASP B 1 14 ? -12.695 -20.906 -0.292 1 93.56 14 ASP B O 1
ATOM 1568 N N . PRO B 1 15 ? -11.789 -22.969 -0.407 1 92.69 15 PRO B N 1
ATOM 1569 C CA . PRO B 1 15 ? -12.562 -23.297 -1.606 1 92.69 15 PRO B CA 1
ATOM 1570 C C . PRO B 1 15 ? -14.07 -23.188 -1.388 1 92.69 15 PRO B C 1
ATOM 1572 O O . PRO B 1 15 ? -14.805 -22.828 -2.312 1 92.69 15 PRO B O 1
ATOM 1575 N N . GLN B 1 16 ? -14.516 -23.422 -0.245 1 93.38 16 GLN B N 1
ATOM 1576 C CA . GLN B 1 16 ? -15.945 -23.344 0.06 1 93.38 16 GLN B CA 1
ATOM 1577 C C . GLN B 1 16 ? -16.422 -21.906 0.113 1 93.38 16 GLN B C 1
ATOM 1579 O O . GLN B 1 16 ? -17.625 -21.641 0.119 1 93.38 16 GLN B O 1
ATOM 1584 N N . LYS B 1 17 ? -15.461 -21.031 0.141 1 92.62 17 LYS B N 1
ATOM 1585 C CA . LYS B 1 17 ? -15.797 -19.609 0.213 1 92.62 17 LYS B CA 1
ATOM 1586 C C . LYS B 1 17 ? -15.398 -18.891 -1.064 1 92.62 17 LYS B C 1
ATOM 1588 O O . LYS B 1 17 ? -15.281 -17.656 -1.075 1 92.62 17 LYS B O 1
ATOM 1593 N N . GLY B 1 18 ? -15.07 -19.594 -2.102 1 91.62 18 GLY B N 1
ATOM 1594 C CA . GLY B 1 18 ? -14.93 -18.938 -3.393 1 91.62 18 GLY B CA 1
ATOM 1595 C C . GLY B 1 18 ? -13.531 -19.062 -3.971 1 91.62 18 GLY B C 1
ATOM 1596 O O . GLY B 1 18 ? -13.258 -18.578 -5.074 1 91.62 18 GLY B O 1
ATOM 1597 N N . TRP B 1 19 ? -12.617 -19.625 -3.205 1 93.38 19 TRP B N 1
ATOM 1598 C CA . TRP B 1 19 ? -11.305 -19.859 -3.797 1 93.38 19 TRP B CA 1
ATOM 1599 C C . TRP B 1 19 ? -11.391 -20.891 -4.918 1 93.38 19 TRP B C 1
ATOM 1601 O O . TRP B 1 19 ? -11.734 -22.047 -4.676 1 93.38 19 TRP B O 1
ATOM 1611 N N . GLU B 1 20 ? -10.969 -20.5 -6.082 1 90.62 20 GLU B N 1
ATOM 1612 C CA . GLU B 1 20 ? -11.297 -21.328 -7.242 1 90.62 20 GLU B CA 1
ATOM 1613 C C . GLU B 1 20 ? -10.047 -21.984 -7.824 1 90.62 20 GLU B C 1
ATOM 1615 O O . GLU B 1 20 ? -10.133 -22.766 -8.766 1 90.62 20 GLU B O 1
ATOM 1620 N N . TYR B 1 21 ? -8.906 -21.75 -7.289 1 89.12 21 TYR B N 1
ATOM 1621 C CA . TYR B 1 21 ? -7.676 -22.281 -7.867 1 89.12 21 TYR B CA 1
ATOM 1622 C C . TYR B 1 21 ? -7.297 -23.609 -7.23 1 89.12 21 TYR B C 1
ATOM 1624 O O . TYR B 1 21 ? -7.391 -23.766 -6.008 1 89.12 21 TYR B O 1
ATOM 1632 N N . SER B 1 22 ? -6.867 -24.5 -8.047 1 89.44 22 SER B N 1
ATOM 1633 C CA . SER B 1 22 ? -6.387 -25.781 -7.539 1 89.44 22 SER B CA 1
ATOM 1634 C C . SER B 1 22 ? -4.961 -25.656 -7.004 1 89.44 22 SER B C 1
ATOM 1636 O O . SER B 1 22 ? -4.199 -24.797 -7.441 1 89.44 22 SER B O 1
ATOM 1638 N N . PRO B 1 23 ? -4.59 -26.562 -6.129 1 88 23 PRO B N 1
ATOM 1639 C CA . PRO B 1 23 ? -3.227 -26.547 -5.594 1 88 23 PRO B CA 1
ATOM 1640 C C . PRO B 1 23 ? -2.164 -26.719 -6.68 1 88 23 PRO B C 1
ATOM 1642 O O . PRO B 1 23 ? -1.03 -26.266 -6.516 1 88 23 PRO B O 1
ATOM 1645 N N . SER B 1 24 ? -2.531 -27.469 -7.723 1 88.31 24 SER B N 1
ATOM 1646 C CA . SER B 1 24 ? -1.576 -27.641 -8.812 1 88.31 24 SER B CA 1
ATOM 1647 C C . SER B 1 24 ? -1.361 -26.344 -9.578 1 88.31 24 SER B C 1
ATOM 1649 O O . SER B 1 24 ? -0.276 -26.109 -10.117 1 88.31 24 SER B O 1
ATOM 1651 N N . HIS B 1 25 ? -2.359 -25.5 -9.625 1 86.38 25 HIS B N 1
ATOM 1652 C CA . HIS B 1 25 ? -2.283 -24.234 -10.352 1 86.38 25 HIS B CA 1
ATOM 1653 C C . HIS B 1 25 ? -1.662 -23.141 -9.492 1 86.38 25 HIS B C 1
ATOM 1655 O O . HIS B 1 25 ? -0.838 -2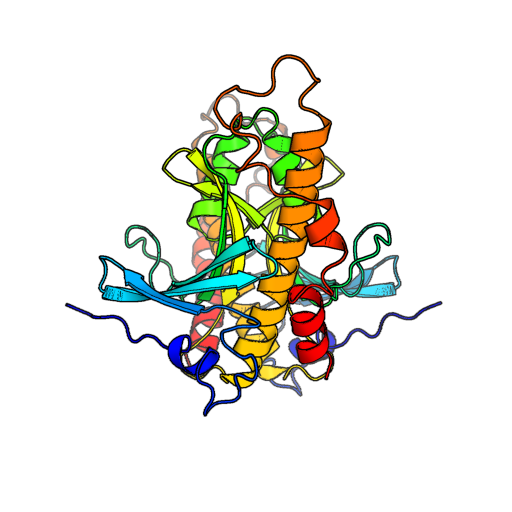2.359 -9.969 1 86.38 25 HIS B O 1
ATOM 1661 N N . VAL B 1 26 ? -2.172 -23.125 -8.281 1 89.75 26 VAL B N 1
ATOM 1662 C CA . VAL B 1 26 ? -1.651 -22.172 -7.309 1 89.75 26 VAL B CA 1
ATOM 1663 C C . VAL B 1 26 ? -1.318 -22.891 -6.004 1 89.75 26 VAL B C 1
ATOM 1665 O O . VAL B 1 26 ? -2.15 -22.953 -5.098 1 89.75 26 VAL B O 1
ATOM 1668 N N . PRO B 1 27 ? -0.135 -23.391 -5.957 1 92.12 27 PRO B N 1
ATOM 1669 C CA . PRO B 1 27 ? 0.252 -24.047 -4.707 1 92.12 27 PRO B CA 1
ATOM 1670 C C . PRO B 1 27 ? 0.146 -23.141 -3.494 1 92.12 27 PRO B C 1
ATOM 1672 O O . PRO B 1 27 ? 0.575 -21.984 -3.553 1 92.12 27 PRO B O 1
ATOM 1675 N N . LEU B 1 28 ? -0.511 -23.641 -2.461 1 93.75 28 LEU B N 1
ATOM 1676 C CA . LEU B 1 28 ? -0.705 -22.922 -1.203 1 93.75 28 LEU B CA 1
ATOM 1677 C C . LEU B 1 28 ? -0.152 -23.719 -0.031 1 93.75 28 LEU B C 1
ATOM 1679 O O . LEU B 1 28 ? -0.339 -24.938 0.037 1 93.75 28 LEU B O 1
ATOM 1683 N N . LYS B 1 29 ? 0.612 -23.062 0.789 1 94.69 29 LYS B N 1
ATOM 1684 C CA . LYS B 1 29 ? 1.062 -23.656 2.039 1 94.69 29 LYS B CA 1
ATOM 1685 C C . LYS B 1 29 ? 0.654 -22.812 3.238 1 94.69 29 LYS B C 1
ATOM 1687 O O . LYS B 1 29 ? 1.026 -21.641 3.33 1 94.69 29 LYS B O 1
ATOM 1692 N N . ARG B 1 30 ? -0.193 -23.344 4.051 1 93.44 30 ARG B N 1
ATOM 1693 C CA . ARG B 1 30 ? -0.554 -22.719 5.316 1 93.44 30 ARG B CA 1
ATOM 1694 C C . ARG B 1 30 ? 0.569 -22.859 6.34 1 93.44 30 ARG B C 1
ATOM 1696 O O . ARG B 1 30 ? 1.068 -23.953 6.574 1 93.44 30 ARG B O 1
ATOM 1703 N N . ILE B 1 31 ? 0.996 -21.812 6.875 1 90.44 31 ILE B N 1
ATOM 1704 C CA . ILE B 1 31 ? 2.121 -21.781 7.801 1 90.44 31 ILE B CA 1
ATOM 1705 C C . ILE B 1 31 ? 1.687 -21.125 9.117 1 90.44 31 ILE B C 1
ATOM 1707 O O . ILE B 1 31 ? 1.014 -20.094 9.117 1 90.44 31 ILE B O 1
ATOM 1711 N N . ILE B 1 32 ? 1.981 -21.719 10.188 1 87.75 32 ILE B N 1
ATOM 1712 C CA . ILE B 1 32 ? 1.763 -21.109 11.492 1 87.75 32 ILE B CA 1
ATOM 1713 C C . ILE B 1 32 ? 3.059 -20.469 11.984 1 87.75 32 ILE B C 1
ATOM 1715 O O . ILE B 1 32 ? 4.07 -21.141 12.164 1 87.75 32 ILE B O 1
ATOM 1719 N N . GLY B 1 33 ? 3 -19.141 12.078 1 80.75 33 GLY B N 1
ATOM 1720 C CA . GLY B 1 33 ? 4.172 -18.422 12.562 1 80.75 33 GLY B CA 1
ATOM 1721 C C . GLY B 1 33 ? 4.484 -18.703 14.016 1 80.75 33 GLY B C 1
ATOM 1722 O O . GLY B 1 33 ? 3.666 -19.297 14.727 1 80.75 33 GLY B O 1
ATOM 1723 N N . ASP B 1 34 ? 5.668 -18.281 14.398 1 76.69 34 ASP B N 1
ATOM 1724 C CA . ASP B 1 34 ? 6.094 -18.453 15.789 1 76.69 34 ASP B CA 1
ATOM 1725 C C . ASP B 1 34 ? 5.18 -17.688 16.75 1 76.69 34 ASP B C 1
ATOM 1727 O O . ASP B 1 34 ? 5.016 -18.078 17.906 1 76.69 34 ASP B O 1
ATOM 1731 N N . ASP B 1 35 ? 4.566 -16.688 16.188 1 72.31 35 ASP B N 1
ATOM 1732 C CA . ASP B 1 35 ? 3.654 -15.875 16.984 1 72.31 35 ASP B CA 1
ATOM 1733 C C . ASP B 1 35 ? 2.27 -16.516 17.062 1 72.31 35 ASP B C 1
ATOM 1735 O O . ASP B 1 35 ? 1.372 -15.984 17.719 1 72.31 35 ASP B O 1
ATOM 1739 N N . GLY B 1 36 ? 2.07 -17.625 16.422 1 77.81 36 GLY B N 1
ATOM 1740 C CA . GLY B 1 36 ? 0.793 -18.312 16.422 1 77.81 36 GLY B CA 1
ATOM 1741 C C . GLY B 1 36 ? -0.132 -17.859 15.305 1 77.81 36 GLY B C 1
ATOM 1742 O O . GLY B 1 36 ? -1.202 -18.438 15.102 1 77.81 36 GLY B O 1
ATOM 1743 N N . ASN B 1 37 ? 0.275 -16.844 14.625 1 80.25 37 ASN B N 1
ATOM 1744 C CA . ASN B 1 37 ? -0.559 -16.344 13.539 1 80.25 37 ASN B CA 1
ATOM 1745 C C . ASN B 1 37 ? -0.464 -17.234 12.297 1 80.25 37 ASN B C 1
ATOM 1747 O O . ASN B 1 37 ? 0.558 -17.875 12.07 1 80.25 37 ASN B O 1
ATOM 1751 N N . VAL B 1 38 ? -1.538 -17.203 11.625 1 87.88 38 VAL B N 1
ATOM 1752 C CA . VAL B 1 38 ? -1.597 -17.984 10.391 1 87.88 38 VAL B CA 1
ATOM 1753 C C . VAL B 1 38 ? -1.066 -17.141 9.234 1 87.88 38 VAL B C 1
ATOM 1755 O O . VAL B 1 38 ? -1.443 -15.977 9.07 1 87.88 38 VAL B O 1
ATOM 1758 N N . ASN B 1 39 ? -0.194 -17.719 8.461 1 91.12 39 ASN B N 1
ATOM 1759 C CA . ASN B 1 39 ? 0.319 -17.172 7.211 1 91.12 39 ASN B CA 1
ATOM 1760 C C . ASN B 1 39 ? 0.172 -18.156 6.055 1 91.12 39 ASN B C 1
ATOM 1762 O O . ASN B 1 39 ? -0.096 -19.328 6.273 1 91.12 39 ASN B O 1
ATOM 1766 N N . TYR B 1 40 ? 0.233 -17.641 4.902 1 94.69 40 TYR B N 1
ATOM 1767 C CA . TYR B 1 40 ? 0.213 -18.484 3.713 1 94.69 40 TYR B CA 1
ATOM 1768 C C . TYR B 1 40 ? 1.401 -18.188 2.809 1 94.69 40 TYR B C 1
ATOM 1770 O O . TYR B 1 40 ? 1.76 -17.031 2.609 1 94.69 40 TYR B O 1
ATOM 1778 N N . ALA B 1 41 ? 2.062 -19.172 2.367 1 95.69 41 ALA B N 1
ATOM 1779 C CA . ALA B 1 41 ? 2.957 -19.078 1.217 1 95.69 41 ALA B CA 1
ATOM 1780 C C . ALA B 1 41 ? 2.234 -19.453 -0.073 1 95.69 41 ALA B C 1
ATOM 1782 O O . ALA B 1 41 ? 1.741 -20.578 -0.207 1 95.69 41 ALA B O 1
ATOM 1783 N N . VAL B 1 42 ? 2.094 -18.516 -0.913 1 94.44 42 VAL B N 1
ATOM 1784 C CA . VAL B 1 42 ? 1.405 -18.719 -2.184 1 94.44 42 VAL B CA 1
ATOM 1785 C C . VAL B 1 42 ? 2.412 -18.672 -3.33 1 94.44 42 VAL B C 1
ATOM 1787 O O . VAL B 1 42 ? 3.176 -17.719 -3.457 1 94.44 42 VAL B O 1
ATOM 1790 N N . THR B 1 43 ? 2.438 -19.688 -4.086 1 91.38 43 THR B N 1
ATOM 1791 C CA . THR B 1 43 ? 3.346 -19.719 -5.227 1 91.38 43 THR B CA 1
ATOM 1792 C C . THR B 1 43 ? 2.627 -19.281 -6.5 1 91.38 43 THR B C 1
ATOM 1794 O O . THR B 1 43 ? 1.651 -19.906 -6.918 1 91.38 43 THR B O 1
ATOM 1797 N N . VAL B 1 44 ? 3.021 -18.203 -7.008 1 85.5 44 VAL B N 1
ATOM 1798 C CA . VAL B 1 44 ? 2.494 -17.672 -8.258 1 85.5 44 VAL B CA 1
ATOM 1799 C C . VAL B 1 44 ? 3.605 -17.609 -9.305 1 85.5 44 VAL B C 1
ATOM 1801 O O . VAL B 1 44 ? 4.551 -16.828 -9.172 1 85.5 44 VAL B O 1
ATOM 1804 N N . ASP B 1 45 ? 3.539 -18.391 -10.344 1 79.31 45 ASP B N 1
ATOM 1805 C CA . ASP B 1 45 ? 4.539 -18.453 -11.406 1 79.31 45 ASP B CA 1
ATOM 1806 C C . ASP B 1 45 ? 5.949 -18.578 -10.82 1 79.31 45 ASP B C 1
ATOM 1808 O O . ASP B 1 45 ? 6.828 -17.781 -11.156 1 79.31 45 ASP B O 1
ATOM 1812 N N . ASP B 1 46 ? 6.156 -19.422 -9.844 1 76.94 46 ASP B N 1
ATOM 1813 C CA . ASP B 1 46 ? 7.43 -19.828 -9.258 1 76.94 46 ASP B CA 1
ATOM 1814 C C . ASP B 1 46 ? 7.938 -18.766 -8.273 1 76.94 46 ASP B C 1
ATOM 1816 O O . ASP B 1 46 ? 9.094 -18.828 -7.844 1 76.94 46 ASP B O 1
ATOM 1820 N N . ASN B 1 47 ? 7.117 -17.797 -8.062 1 84.69 47 ASN B N 1
ATOM 1821 C CA . ASN B 1 47 ? 7.414 -16.828 -7.012 1 84.69 47 ASN B CA 1
ATOM 1822 C C . ASN B 1 47 ? 6.641 -17.125 -5.734 1 84.69 47 ASN B C 1
ATOM 1824 O O . ASN B 1 47 ? 5.414 -17.266 -5.762 1 84.69 47 ASN B O 1
ATOM 1828 N N . VAL B 1 48 ? 7.418 -17.234 -4.723 1 91.88 48 VAL B N 1
ATOM 1829 C CA . VAL B 1 48 ? 6.754 -17.453 -3.445 1 91.88 48 VAL B CA 1
ATOM 1830 C C . VAL B 1 48 ? 6.379 -16.109 -2.822 1 91.88 48 VAL B C 1
ATOM 1832 O O . VAL B 1 48 ? 7.25 -15.289 -2.547 1 91.88 48 VAL B O 1
ATOM 1835 N N . ILE B 1 49 ? 5.102 -15.953 -2.652 1 94.94 49 ILE B N 1
ATOM 1836 C CA . ILE B 1 49 ? 4.562 -14.758 -2.02 1 94.94 49 ILE B CA 1
ATOM 1837 C C . ILE B 1 49 ? 4.02 -15.102 -0.635 1 94.94 49 ILE B C 1
ATOM 1839 O O . ILE B 1 49 ? 3.166 -15.977 -0.498 1 94.94 49 ILE B O 1
ATOM 1843 N N . MET B 1 50 ? 4.535 -14.438 0.357 1 95.56 50 MET B N 1
ATOM 1844 C CA . MET B 1 50 ? 4.039 -14.609 1.719 1 95.56 50 MET B CA 1
ATOM 1845 C C . MET B 1 50 ? 2.84 -13.703 1.976 1 95.56 50 MET B C 1
ATOM 1847 O O . MET B 1 50 ? 2.885 -12.508 1.674 1 95.56 50 MET B O 1
ATOM 1851 N N . VAL B 1 51 ? 1.746 -14.328 2.48 1 95.12 51 VAL B N 1
ATOM 1852 C CA . VAL B 1 51 ? 0.537 -13.578 2.791 1 95.12 51 VAL B CA 1
ATOM 1853 C C . VAL B 1 51 ? 0.219 -13.695 4.281 1 95.12 51 VAL B C 1
ATOM 1855 O O . VAL B 1 51 ? 0.206 -14.797 4.832 1 95.12 51 VAL B O 1
ATOM 1858 N N . CYS B 1 52 ? -0.009 -12.57 4.902 1 93.31 52 CYS B N 1
ATOM 1859 C CA . CYS B 1 52 ? -0.337 -12.586 6.32 1 93.31 52 CYS B CA 1
ATOM 1860 C C . CYS B 1 52 ? -1.308 -11.461 6.668 1 93.31 52 CYS B C 1
ATOM 1862 O O . CYS B 1 52 ? -1.553 -10.57 5.848 1 93.31 52 CYS B O 1
ATOM 1864 N N . GLU B 1 53 ? -1.912 -11.625 7.766 1 91.38 53 GLU B N 1
ATOM 1865 C CA . GLU B 1 53 ? -2.68 -10.547 8.383 1 91.38 53 GLU B CA 1
ATOM 1866 C C . GLU B 1 53 ? -1.896 -9.891 9.516 1 91.38 53 GLU B C 1
ATOM 1868 O O . GLU B 1 53 ? -1.346 -10.578 10.375 1 91.38 53 GLU B O 1
ATOM 1873 N N . GLN B 1 54 ? -1.788 -8.625 9.305 1 86.25 54 GLN B N 1
ATOM 1874 C CA . GLN B 1 54 ? -1.187 -7.871 10.398 1 86.25 54 GLN B CA 1
ATOM 1875 C C . GLN B 1 54 ? -2.258 -7.254 11.297 1 86.25 54 GLN B C 1
ATOM 1877 O O . GLN B 1 54 ? -3.148 -6.551 10.812 1 86.25 54 GLN B O 1
ATOM 1882 N N . SER B 1 55 ? -2.211 -7.516 12.586 1 82.19 55 SER B N 1
ATOM 1883 C CA . SER B 1 55 ? -3.24 -7.023 13.492 1 82.19 55 SER B CA 1
ATOM 1884 C C . SER B 1 55 ? -2.645 -6.109 14.555 1 82.19 55 SER B C 1
ATOM 1886 O O . SER B 1 55 ? -3.375 -5.422 15.273 1 82.19 55 SER B O 1
ATOM 1888 N N . GLU B 1 56 ? -1.295 -6.113 14.578 1 79.69 56 GLU B N 1
ATOM 1889 C CA . GLU B 1 56 ? -0.616 -5.281 15.57 1 79.69 56 GLU B CA 1
ATOM 1890 C C . GLU B 1 56 ? 0.55 -4.52 14.938 1 79.69 56 GLU B C 1
ATOM 1892 O O . GLU B 1 56 ? 1.134 -4.973 13.953 1 79.69 56 GLU B O 1
ATOM 1897 N N . TRP B 1 57 ? 0.746 -3.365 15.477 1 74.94 57 TRP B N 1
ATOM 1898 C CA . TRP B 1 57 ? 1.912 -2.605 15.039 1 74.94 57 TRP B CA 1
ATOM 1899 C C . TRP B 1 57 ? 3.201 -3.242 15.547 1 74.94 57 TRP B C 1
ATOM 1901 O O . TRP B 1 57 ? 3.211 -3.877 16.609 1 74.94 57 TRP B O 1
ATOM 1911 N N . LYS B 1 58 ? 4.23 -3.016 14.719 1 65 58 LYS B N 1
ATOM 1912 C CA . LYS B 1 58 ? 5.523 -3.549 15.141 1 65 58 LYS B CA 1
ATOM 1913 C C . LYS B 1 58 ? 5.961 -2.943 16.469 1 65 58 LYS B C 1
ATOM 1915 O O . LYS B 1 58 ? 5.848 -1.732 16.672 1 65 58 LYS B O 1
ATOM 1920 N N . GLY B 1 59 ? 6.461 -3.803 17.297 1 59.28 59 GLY B N 1
ATOM 1921 C CA . GLY B 1 59 ? 7.043 -3.408 18.562 1 59.28 59 GLY B CA 1
ATOM 1922 C C . GLY B 1 59 ? 6.012 -2.963 19.578 1 59.28 59 GLY B C 1
ATOM 1923 O O . GLY B 1 59 ? 6.359 -2.455 20.641 1 59.28 59 GLY B O 1
ATOM 1924 N N . GLY B 1 60 ? 4.855 -3.088 19.234 1 60.38 60 GLY B N 1
ATOM 1925 C CA . GLY B 1 60 ? 3.828 -2.705 20.188 1 60.38 60 GLY B CA 1
ATOM 1926 C C . GLY B 1 60 ? 3.646 -1.202 20.297 1 60.38 60 GLY B C 1
ATOM 1927 O O . GLY B 1 60 ? 3.158 -0.705 21.312 1 60.38 60 GLY B O 1
ATOM 1928 N N . GLU B 1 61 ? 4.094 -0.493 19.312 1 56.88 61 GLU B N 1
ATOM 1929 C CA . GLU B 1 61 ? 3.963 0.96 19.328 1 56.88 61 GLU B CA 1
ATOM 1930 C C . GLU B 1 61 ? 2.496 1.384 19.312 1 56.88 61 GLU B C 1
ATOM 1932 O O . GLU B 1 61 ? 1.672 0.761 18.641 1 56.88 61 GLU B O 1
ATOM 1937 N N . ALA B 1 62 ? 2.264 2.244 20.172 1 63.31 62 ALA B N 1
ATOM 1938 C CA . ALA B 1 62 ? 0.896 2.746 20.281 1 63.31 62 ALA B CA 1
ATOM 1939 C C . ALA B 1 62 ? 0.535 3.623 19.078 1 63.31 62 ALA B C 1
ATOM 1941 O O . ALA B 1 62 ? 1.348 4.434 18.641 1 63.31 62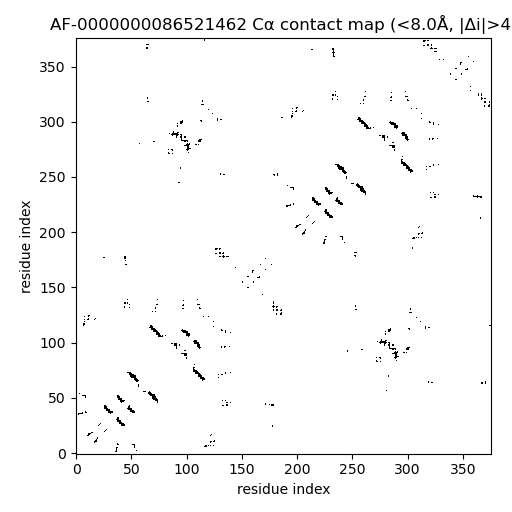 ALA B O 1
ATOM 1942 N N . SER B 1 63 ? -0.495 3.189 18.391 1 69.25 63 SER B N 1
ATOM 1943 C CA . SER B 1 63 ? -1.059 3.977 17.312 1 69.25 63 SER B CA 1
ATOM 1944 C C . SER B 1 63 ? -2.568 4.129 17.453 1 69.25 63 SER B C 1
ATOM 1946 O O . SER B 1 63 ? -3.248 3.211 17.922 1 69.25 63 SER B O 1
ATOM 1948 N N . ASP B 1 64 ? -3.006 5.309 17.156 1 70.44 64 ASP B N 1
ATOM 1949 C CA . ASP B 1 64 ? -4.449 5.539 17.172 1 70.44 64 ASP B CA 1
ATOM 1950 C C . ASP B 1 64 ? -5.117 4.922 15.945 1 70.44 64 ASP B C 1
ATOM 1952 O O . ASP B 1 64 ? -6.344 4.832 15.883 1 70.44 64 ASP B O 1
ATOM 1956 N N . VAL B 1 65 ? -4.262 4.449 15.078 1 77.25 65 VAL B N 1
ATOM 1957 C CA . VAL B 1 65 ? -4.801 3.848 13.867 1 77.25 65 VAL B CA 1
ATOM 1958 C C . VAL B 1 65 ? -4.648 2.328 13.93 1 77.25 65 VAL B C 1
ATOM 1960 O O . VAL B 1 65 ? -3.598 1.818 14.32 1 77.25 65 VAL B O 1
ATOM 1963 N N . PRO B 1 66 ? -5.699 1.615 13.602 1 78.31 66 PRO B N 1
ATOM 1964 C CA . PRO B 1 66 ? -5.594 0.155 13.625 1 78.31 66 PRO B CA 1
ATOM 1965 C C . PRO B 1 66 ? -4.504 -0.373 12.695 1 78.31 66 PRO B C 1
ATOM 1967 O O . PRO B 1 66 ? -4.289 0.181 11.609 1 78.31 66 PRO B O 1
ATOM 1970 N N . ALA B 1 67 ? -3.945 -1.41 13.102 1 81.88 67 ALA B N 1
ATOM 1971 C CA . ALA B 1 67 ? -2.867 -2.021 12.328 1 81.88 67 ALA B CA 1
ATOM 1972 C C . ALA B 1 67 ? -3.414 -3.035 11.328 1 81.88 67 ALA B C 1
ATOM 1974 O O . ALA B 1 67 ? -2.674 -3.555 10.492 1 81.88 67 ALA B O 1
ATOM 1975 N N . ASN B 1 68 ? -4.742 -3.271 11.367 1 87.62 68 ASN B N 1
ATOM 1976 C CA . ASN B 1 68 ? -5.328 -4.379 10.625 1 87.62 68 ASN B CA 1
ATOM 1977 C C . ASN B 1 68 ? -5.156 -4.199 9.117 1 87.62 68 ASN B C 1
ATOM 1979 O O . ASN B 1 68 ? -5.691 -3.258 8.531 1 87.62 68 ASN B O 1
ATOM 1983 N N . ARG B 1 69 ? -4.5 -5.098 8.531 1 90.81 69 ARG B N 1
ATOM 1984 C CA . ARG B 1 69 ? -4.277 -5.074 7.09 1 90.81 69 ARG B CA 1
ATOM 1985 C C . ARG B 1 69 ? -3.906 -6.457 6.57 1 90.81 69 ARG B C 1
ATOM 1987 O O . ARG B 1 69 ? -3.43 -7.305 7.328 1 90.81 69 ARG B O 1
ATOM 1994 N N . LEU B 1 70 ? -4.207 -6.688 5.418 1 94.75 70 LEU B N 1
ATOM 1995 C CA . LEU B 1 70 ? -3.719 -7.852 4.684 1 94.75 70 LEU B CA 1
ATOM 1996 C C . LEU B 1 70 ? -2.439 -7.516 3.924 1 94.75 70 LEU B C 1
ATOM 1998 O O . LEU B 1 70 ? -2.377 -6.508 3.219 1 94.75 70 LEU B O 1
ATOM 2002 N N . VAL B 1 71 ? -1.474 -8.359 4.16 1 94.81 71 VAL B N 1
ATOM 2003 C CA . VAL B 1 71 ? -0.142 -8.094 3.625 1 94.81 71 VAL B CA 1
ATOM 2004 C C . VAL B 1 71 ? 0.286 -9.242 2.711 1 94.81 71 VAL B C 1
ATOM 2006 O O . VAL B 1 71 ? 0.079 -10.414 3.037 1 94.81 71 VAL B O 1
ATOM 2009 N N . ALA B 1 72 ? 0.76 -8.922 1.537 1 96.88 72 ALA B N 1
ATOM 2010 C CA . ALA B 1 72 ? 1.482 -9.844 0.659 1 96.88 72 ALA B CA 1
ATOM 2011 C C . ALA B 1 72 ? 2.904 -9.352 0.405 1 96.88 72 ALA B C 1
ATOM 2013 O O . ALA B 1 72 ? 3.129 -8.156 0.19 1 96.88 72 ALA B O 1
ATOM 2014 N N . LYS B 1 73 ? 3.859 -10.297 0.463 1 95.62 73 LYS B N 1
ATOM 2015 C CA . LYS B 1 73 ? 5.246 -9.844 0.402 1 95.62 73 LYS B CA 1
ATOM 2016 C C . LYS B 1 73 ? 6.133 -10.891 -0.272 1 95.62 73 LYS B C 1
ATOM 2018 O O . LYS B 1 73 ? 5.863 -12.086 -0.191 1 95.62 73 LYS B O 1
ATOM 2023 N N . VAL B 1 74 ? 7.141 -10.406 -0.889 1 94.06 74 VAL B N 1
ATOM 2024 C CA . VAL B 1 74 ? 8.242 -11.195 -1.439 1 94.06 74 VAL B CA 1
ATOM 2025 C C . VAL B 1 74 ? 9.562 -10.75 -0.817 1 94.06 74 VAL B C 1
ATOM 2027 O O . VAL B 1 74 ? 9.766 -9.555 -0.572 1 94.06 74 VAL B O 1
ATOM 2030 N N . TYR B 1 75 ? 10.367 -11.711 -0.547 1 89.94 75 TYR B N 1
ATOM 2031 C CA . TYR B 1 75 ? 11.688 -11.445 0.009 1 89.94 75 TYR B CA 1
ATOM 2032 C C . TYR B 1 75 ? 12.781 -11.75 -1.008 1 89.94 75 TYR B C 1
ATOM 2034 O O . TYR B 1 75 ? 12.695 -12.742 -1.741 1 89.94 75 TYR B O 1
ATOM 2042 N N . PHE B 1 76 ? 13.703 -10.898 -1.045 1 85.31 76 PHE B N 1
ATOM 2043 C CA . PHE B 1 76 ? 14.906 -11.109 -1.835 1 85.31 76 PHE B CA 1
ATOM 2044 C C . PHE B 1 76 ? 16.141 -11.211 -0.936 1 85.31 76 PHE B C 1
ATOM 2046 O O . PHE B 1 76 ? 16.516 -10.234 -0.293 1 85.31 76 PHE B O 1
ATOM 2053 N N . THR B 1 77 ? 16.734 -12.336 -0.833 1 82.25 77 THR B N 1
ATOM 2054 C CA . THR B 1 77 ? 17.844 -12.547 0.071 1 82.25 77 THR B CA 1
ATOM 2055 C C . THR B 1 77 ? 19.172 -12.453 -0.68 1 82.25 77 THR B C 1
ATOM 2057 O O . THR B 1 77 ? 19.234 -12.75 -1.875 1 82.25 77 THR B O 1
ATOM 2060 N N . GLY B 1 78 ? 20.156 -11.977 0.008 1 74.62 78 GLY B N 1
ATOM 2061 C CA . GLY B 1 78 ? 21.531 -12.031 -0.498 1 74.62 78 GLY B CA 1
ATOM 2062 C C . GLY B 1 78 ? 21.812 -10.969 -1.536 1 74.62 78 GLY B C 1
ATOM 2063 O O . GLY B 1 78 ? 22.734 -11.117 -2.344 1 74.62 78 GLY B O 1
ATOM 2064 N N . LEU B 1 79 ? 20.969 -9.93 -1.616 1 74.81 79 LEU B N 1
ATOM 2065 C CA . LEU B 1 79 ? 21.203 -8.844 -2.564 1 74.81 79 LEU B CA 1
ATOM 2066 C C . LEU B 1 79 ? 21.734 -7.609 -1.85 1 74.81 79 LEU B C 1
ATOM 2068 O O . LEU B 1 79 ? 21.266 -7.266 -0.763 1 74.81 79 LEU B O 1
ATOM 2072 N N . GLU B 1 80 ? 22.734 -7.105 -2.43 1 68.75 80 GLU B N 1
ATOM 2073 C CA . GLU B 1 80 ? 23.25 -5.832 -1.933 1 68.75 80 GLU B CA 1
ATOM 2074 C C . GLU B 1 80 ? 22.594 -4.652 -2.631 1 68.75 80 GLU B C 1
ATOM 2076 O O . GLU B 1 80 ? 22.438 -4.648 -3.855 1 68.75 80 GLU B O 1
ATOM 2081 N N . ILE B 1 81 ? 22.172 -3.725 -1.87 1 73.94 81 ILE B N 1
ATOM 2082 C CA . ILE B 1 81 ? 21.516 -2.541 -2.412 1 73.94 81 ILE B CA 1
ATOM 2083 C C . ILE B 1 81 ? 22.547 -1.444 -2.66 1 73.94 81 ILE B C 1
ATOM 2085 O O . ILE B 1 81 ? 23.141 -0.92 -1.717 1 73.94 81 ILE B O 1
ATOM 2089 N N . SER B 1 82 ? 22.766 -1.101 -3.891 1 72.62 82 SER B N 1
ATOM 2090 C CA . SER B 1 82 ? 23.766 -0.079 -4.223 1 72.62 82 SER B CA 1
ATOM 2091 C C . SER B 1 82 ? 23.094 1.275 -4.457 1 72.62 82 SER B C 1
ATOM 2093 O O . SER B 1 82 ? 23.734 2.318 -4.297 1 72.62 82 SER B O 1
ATOM 2095 N N . ASP B 1 83 ? 21.797 1.277 -4.801 1 80.5 83 ASP B N 1
ATOM 2096 C CA . ASP B 1 83 ? 21.078 2.508 -5.113 1 80.5 83 ASP B CA 1
ATOM 2097 C C . ASP B 1 83 ? 19.703 2.529 -4.441 1 80.5 83 ASP B C 1
ATOM 2099 O O . ASP B 1 83 ? 18.688 2.271 -5.09 1 80.5 83 ASP B O 1
ATOM 2103 N N . ALA B 1 84 ? 19.766 2.842 -3.166 1 80.5 84 ALA B N 1
ATOM 2104 C CA . ALA B 1 84 ? 18.547 2.867 -2.367 1 80.5 84 ALA B CA 1
ATOM 2105 C C . ALA B 1 84 ? 17.562 3.9 -2.904 1 80.5 84 ALA B C 1
ATOM 2107 O O . ALA B 1 84 ? 16.344 3.719 -2.805 1 80.5 84 ALA B O 1
ATOM 2108 N N . LEU B 1 85 ? 18.109 4.922 -3.52 1 81.25 85 LEU B N 1
ATOM 2109 C CA . LEU B 1 85 ? 17.266 5.988 -4.047 1 81.25 85 LEU B CA 1
ATOM 2110 C C . LEU B 1 85 ? 16.406 5.484 -5.199 1 81.25 85 LEU B C 1
ATOM 2112 O O . LEU B 1 85 ? 15.25 5.875 -5.328 1 81.25 85 LEU B O 1
ATOM 2116 N N . ALA B 1 86 ? 16.906 4.617 -5.984 1 84.19 86 ALA B N 1
ATOM 2117 C CA . ALA B 1 86 ? 16.172 4.055 -7.109 1 84.19 86 ALA B CA 1
ATOM 2118 C C . ALA B 1 86 ? 14.945 3.289 -6.633 1 84.19 86 ALA B C 1
ATOM 2120 O O . ALA B 1 86 ? 13.891 3.334 -7.27 1 84.19 86 ALA B O 1
ATOM 2121 N N . PHE B 1 87 ? 15.102 2.641 -5.512 1 86.62 87 PHE B N 1
ATOM 2122 C CA . PHE B 1 87 ? 13.977 1.891 -4.961 1 86.62 87 PHE B CA 1
ATOM 2123 C C . PHE B 1 87 ? 12.898 2.834 -4.434 1 86.62 87 PHE B C 1
ATOM 2125 O O . PHE B 1 87 ? 11.703 2.57 -4.586 1 86.62 87 PHE B O 1
ATOM 2132 N N . LEU B 1 88 ? 13.336 3.896 -3.848 1 86.44 88 LEU B N 1
ATOM 2133 C CA . LEU B 1 88 ? 12.375 4.887 -3.379 1 86.44 88 LEU B CA 1
ATOM 2134 C C . LEU B 1 88 ? 11.656 5.543 -4.551 1 86.44 88 LEU B C 1
ATOM 2136 O O . LEU B 1 88 ? 10.453 5.828 -4.473 1 86.44 88 LEU B O 1
ATOM 2140 N N . GLN B 1 89 ? 12.359 5.746 -5.641 1 85.12 89 GLN B N 1
ATOM 2141 C CA . GLN B 1 89 ? 11.742 6.285 -6.844 1 85.12 89 GLN B CA 1
ATOM 2142 C C . GLN B 1 89 ? 10.727 5.309 -7.426 1 85.12 89 GLN B C 1
ATOM 2144 O O . GLN B 1 89 ? 9.641 5.715 -7.859 1 85.12 89 GLN B O 1
ATOM 2149 N N . SER B 1 90 ? 11.102 4.086 -7.383 1 86.19 90 SER B N 1
ATOM 2150 C CA . SER B 1 90 ? 10.172 3.059 -7.828 1 86.19 90 SER B CA 1
ATOM 2151 C C . SER B 1 90 ? 8.906 3.055 -6.977 1 86.19 90 SER B C 1
ATOM 2153 O O . SER B 1 90 ? 7.797 2.92 -7.504 1 86.19 90 SER B O 1
ATOM 2155 N N . ASN B 1 91 ? 9.07 3.205 -5.668 1 89.19 91 ASN B N 1
ATOM 2156 C CA . ASN B 1 91 ? 7.926 3.262 -4.77 1 89.19 91 ASN B CA 1
ATOM 2157 C C . ASN B 1 91 ? 6.984 4.406 -5.133 1 89.19 91 ASN B C 1
ATOM 2159 O O . ASN B 1 91 ? 5.762 4.242 -5.117 1 89.19 91 ASN B O 1
ATOM 2163 N N . ALA B 1 92 ? 7.617 5.516 -5.438 1 86.69 92 ALA B N 1
ATOM 2164 C CA . ALA B 1 92 ? 6.801 6.656 -5.848 1 86.69 92 ALA B CA 1
ATOM 2165 C C . ALA B 1 92 ? 6.082 6.375 -7.164 1 86.69 92 ALA B C 1
ATOM 2167 O O . ALA B 1 92 ? 4.902 6.688 -7.312 1 86.69 92 ALA B O 1
ATOM 2168 N N . GLY B 1 93 ? 6.715 5.707 -8.055 1 84.94 93 GLY B N 1
ATOM 2169 C CA . GLY B 1 93 ? 6.16 5.391 -9.359 1 84.94 93 GLY B CA 1
ATOM 2170 C C . GLY B 1 93 ? 4.977 4.445 -9.289 1 84.94 93 GLY B C 1
ATOM 2171 O O . GLY B 1 93 ? 4.047 4.543 -10.094 1 84.94 93 GLY B O 1
ATOM 2172 N N . THR B 1 94 ? 4.977 3.598 -8.328 1 87.06 94 THR B N 1
ATOM 2173 C CA . THR B 1 94 ? 3.895 2.629 -8.18 1 87.06 94 THR B CA 1
ATOM 2174 C C . THR B 1 94 ? 2.871 3.115 -7.156 1 87.06 94 THR B C 1
ATOM 2176 O O . THR B 1 94 ? 1.892 2.422 -6.871 1 87.06 94 THR B O 1
ATOM 2179 N N . SER B 1 95 ? 3.066 4.195 -6.555 1 88.5 95 SER B N 1
ATOM 2180 C CA . SER B 1 95 ? 2.244 4.742 -5.48 1 88.5 95 SER B CA 1
ATOM 2181 C C . SER B 1 95 ? 2.203 3.799 -4.281 1 88.5 95 SER B C 1
ATOM 2183 O O . SER B 1 95 ? 1.158 3.639 -3.646 1 88.5 95 SER B O 1
ATOM 2185 N N . GLY B 1 96 ? 3.283 3.15 -4.074 1 89.19 96 GLY B N 1
ATOM 2186 C CA . GLY B 1 96 ? 3.416 2.289 -2.91 1 89.19 96 GLY B CA 1
ATOM 2187 C C . GLY B 1 96 ? 2.711 0.955 -3.072 1 89.19 96 GLY B C 1
ATOM 2188 O O . GLY B 1 96 ? 2.477 0.248 -2.09 1 89.19 96 GLY B O 1
ATOM 2189 N N . LEU B 1 97 ? 2.293 0.639 -4.266 1 93.69 97 LEU B N 1
ATOM 2190 C CA . LEU B 1 97 ? 1.621 -0.623 -4.562 1 93.69 97 LEU B CA 1
ATOM 2191 C C . LEU B 1 97 ? 2.162 -1.24 -5.848 1 93.69 97 LEU B C 1
ATOM 2193 O O . LEU B 1 97 ? 1.635 -0.988 -6.934 1 93.69 97 LEU B O 1
ATOM 2197 N N . PRO B 1 98 ? 3.186 -2.107 -5.762 1 94.62 98 PRO B N 1
ATOM 2198 C CA . PRO B 1 98 ? 3.848 -2.533 -4.523 1 94.62 98 PRO B CA 1
ATOM 2199 C C . PRO B 1 98 ? 4.891 -1.528 -4.039 1 94.62 98 PRO B C 1
ATOM 2201 O O . PRO B 1 98 ? 5.137 -0.519 -4.703 1 94.62 98 PRO B O 1
ATOM 2204 N N . ALA B 1 99 ? 5.441 -1.842 -2.814 1 93.75 99 ALA B N 1
ATOM 2205 C CA . ALA B 1 99 ? 6.461 -0.989 -2.211 1 93.75 99 ALA B CA 1
ATOM 2206 C C . ALA B 1 99 ? 7.711 -1.792 -1.857 1 93.75 99 ALA B C 1
ATOM 2208 O O . ALA B 1 99 ? 7.617 -2.861 -1.25 1 93.75 99 ALA B O 1
ATOM 2209 N N . TRP B 1 100 ? 8.82 -1.219 -2.242 1 91.25 100 TRP B N 1
ATOM 2210 C CA . TRP B 1 100 ? 10.109 -1.771 -1.838 1 91.25 100 TRP B CA 1
ATOM 2211 C C . TRP B 1 100 ? 10.43 -1.399 -0.395 1 91.25 100 TRP B C 1
ATOM 2213 O O . TRP B 1 100 ? 10.086 -0.306 0.062 1 91.25 100 TRP B O 1
ATOM 2223 N N . GLY B 1 101 ? 11.031 -2.303 0.294 1 90.5 101 GLY B N 1
ATOM 2224 C CA . GLY B 1 101 ? 11.516 -2.09 1.648 1 90.5 101 GLY B CA 1
ATOM 2225 C C . GLY B 1 101 ? 12.742 -2.92 1.981 1 90.5 101 GLY B C 1
ATOM 2226 O O . GLY B 1 101 ? 13.227 -3.689 1.146 1 90.5 101 GLY B O 1
ATOM 2227 N N . LEU B 1 102 ? 13.281 -2.627 3.049 1 86.75 102 LEU B N 1
ATOM 2228 C CA . LEU B 1 102 ? 14.391 -3.389 3.623 1 86.75 102 LEU B CA 1
ATOM 2229 C C . LEU B 1 102 ? 14.031 -3.9 5.016 1 86.75 102 LEU B C 1
ATOM 2231 O O . LEU B 1 102 ? 13.734 -3.109 5.914 1 86.75 102 LEU B O 1
ATOM 2235 N N . ASP B 1 103 ? 14.094 -5.207 5.152 1 87.19 103 ASP B N 1
ATOM 2236 C CA . ASP B 1 103 ? 13.648 -5.727 6.445 1 87.19 103 ASP B CA 1
ATOM 2237 C C . ASP B 1 103 ? 14.766 -5.645 7.484 1 87.19 103 ASP B C 1
ATOM 2239 O O . ASP B 1 103 ? 15.828 -5.078 7.219 1 87.19 103 ASP B O 1
ATOM 2243 N N . GLY B 1 104 ? 14.508 -6.07 8.672 1 81.88 104 GLY B N 1
ATOM 2244 C CA . GLY B 1 104 ? 15.422 -5.93 9.789 1 81.88 104 GLY B CA 1
ATOM 2245 C C . GLY B 1 104 ? 16.734 -6.672 9.586 1 81.88 104 GLY B C 1
ATOM 2246 O O . GLY B 1 104 ? 17.75 -6.336 10.203 1 81.88 104 GLY B O 1
ATOM 2247 N N . ASP B 1 105 ? 16.75 -7.672 8.742 1 82.75 105 ASP B N 1
ATOM 2248 C CA . ASP B 1 105 ? 17.953 -8.461 8.461 1 82.75 105 ASP B CA 1
ATOM 2249 C C . ASP B 1 105 ? 18.719 -7.887 7.277 1 82.75 105 ASP B C 1
ATOM 2251 O O . ASP B 1 105 ? 19.797 -8.391 6.926 1 82.75 105 ASP B O 1
ATOM 2255 N N . GLY B 1 106 ? 18.094 -6.855 6.668 1 81.25 106 GLY B N 1
ATOM 2256 C CA . GLY B 1 106 ? 18.75 -6.199 5.551 1 81.25 106 GLY B CA 1
ATOM 2257 C C . GLY B 1 106 ? 18.375 -6.789 4.207 1 81.25 106 GLY B C 1
ATOM 2258 O O . GLY B 1 106 ? 18.984 -6.473 3.188 1 81.25 106 GLY B O 1
ATO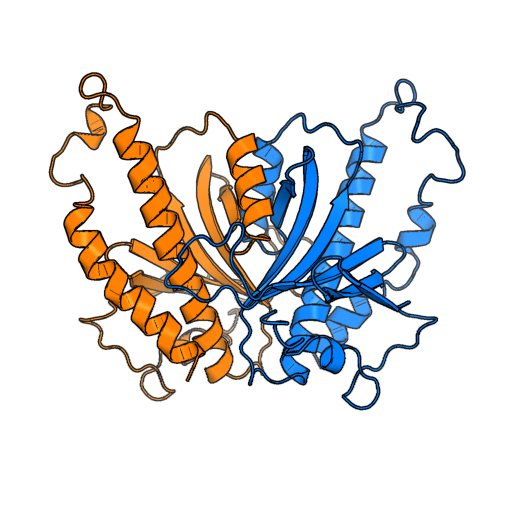M 2259 N N . ASP B 1 107 ? 17.359 -7.602 4.219 1 87.25 107 ASP B N 1
ATOM 2260 C CA . ASP B 1 107 ? 16.906 -8.18 2.961 1 87.25 107 ASP B CA 1
ATOM 2261 C C . ASP B 1 107 ? 15.898 -7.266 2.268 1 87.25 107 ASP B C 1
ATOM 2263 O O . ASP B 1 107 ? 15.047 -6.668 2.922 1 87.25 107 ASP B O 1
ATOM 2267 N N . LEU B 1 108 ? 16.094 -7.223 0.964 1 89.5 108 LEU B N 1
ATOM 2268 C CA . LEU B 1 108 ? 15.148 -6.469 0.146 1 89.5 108 LEU B CA 1
ATOM 2269 C C . LEU B 1 108 ? 13.781 -7.152 0.126 1 89.5 108 LEU B C 1
ATOM 2271 O O . LEU B 1 108 ? 13.695 -8.375 0.013 1 89.5 108 LEU B O 1
ATOM 2275 N N . THR B 1 109 ? 12.789 -6.344 0.291 1 93.06 109 THR B N 1
ATOM 2276 C CA . THR B 1 109 ? 11.422 -6.855 0.25 1 93.06 109 THR B CA 1
ATOM 2277 C C . THR B 1 109 ? 10.578 -6.055 -0.736 1 93.06 109 THR B C 1
ATOM 2279 O O . THR B 1 109 ? 10.867 -4.891 -1.012 1 93.06 109 THR B O 1
ATOM 2282 N N . LEU B 1 110 ? 9.656 -6.652 -1.338 1 94.62 110 LEU B N 1
ATOM 2283 C CA . LEU B 1 110 ? 8.57 -6.059 -2.113 1 94.62 110 LEU B CA 1
ATOM 2284 C C . LEU B 1 110 ? 7.215 -6.43 -1.525 1 94.62 110 LEU B C 1
ATOM 2286 O O . LEU B 1 110 ? 6.926 -7.609 -1.312 1 94.62 110 LEU B O 1
ATOM 2290 N N . GLN B 1 111 ? 6.402 -5.398 -1.167 1 94.56 111 GLN B N 1
ATOM 2291 C CA . GLN B 1 111 ? 5.211 -5.742 -0.395 1 94.56 111 GLN B CA 1
ATOM 2292 C C . GLN B 1 111 ? 4.012 -4.906 -0.831 1 94.56 111 GLN B C 1
ATOM 2294 O O . GLN B 1 111 ? 4.172 -3.846 -1.437 1 94.56 111 GLN B O 1
ATOM 2299 N N . THR B 1 112 ? 2.848 -5.402 -0.628 1 96.56 112 THR B N 1
ATOM 2300 C CA . THR B 1 112 ? 1.547 -4.75 -0.736 1 96.56 112 THR B CA 1
ATOM 2301 C C . THR B 1 112 ? 0.738 -4.941 0.543 1 96.56 112 THR B C 1
ATOM 2303 O O . THR B 1 112 ? 0.875 -5.961 1.226 1 96.56 112 THR B O 1
ATOM 2306 N N . ALA B 1 113 ? -0.01 -3.961 0.849 1 96 113 ALA B N 1
ATOM 2307 C CA . ALA B 1 113 ? -0.914 -4.055 1.992 1 96 113 ALA B CA 1
ATOM 2308 C C . ALA B 1 113 ? -2.154 -3.193 1.784 1 96 113 ALA B C 1
ATOM 2310 O O . ALA B 1 113 ? -2.096 -2.162 1.109 1 96 113 ALA B O 1
ATOM 2311 N N . PHE B 1 114 ? -3.244 -3.656 2.291 1 95.38 114 PHE B N 1
ATOM 2312 C CA . PHE B 1 114 ? -4.441 -2.824 2.33 1 95.38 114 PHE B CA 1
ATOM 2313 C C . PHE B 1 114 ? -5.227 -3.064 3.613 1 95.38 114 PHE B C 1
ATOM 2315 O O . PHE B 1 114 ? -5.219 -4.172 4.156 1 95.38 114 PHE B O 1
ATOM 2322 N N . PRO B 1 115 ? -5.867 -2.047 4.07 1 93.31 115 PRO B N 1
ATOM 2323 C CA . PRO B 1 115 ? -6.582 -2.172 5.344 1 93.31 115 PRO B CA 1
ATOM 2324 C C . PRO B 1 115 ? -7.777 -3.119 5.254 1 93.31 115 PRO B C 1
ATOM 2326 O O . PRO B 1 115 ? -8.477 -3.146 4.238 1 93.31 115 PRO B O 1
ATOM 2329 N N . ILE B 1 116 ? -7.957 -3.811 6.34 1 91.12 116 ILE B N 1
ATOM 2330 C CA . ILE B 1 116 ? -9.141 -4.652 6.48 1 91.12 116 ILE B CA 1
ATOM 2331 C C . ILE B 1 116 ? -9.711 -4.516 7.891 1 91.12 116 ILE B C 1
ATOM 2333 O O . ILE B 1 116 ? -9.031 -4.02 8.797 1 91.12 116 ILE B O 1
ATOM 2337 N N . SER B 1 117 ? -10.977 -4.883 7.996 1 84 117 SER B N 1
ATOM 2338 C CA . SER B 1 117 ? -11.633 -5.035 9.297 1 84 117 SER B CA 1
ATOM 2339 C C . SER B 1 117 ? -12.227 -6.43 9.453 1 84 117 SER B C 1
ATOM 2341 O O . SER B 1 117 ? -12.234 -7.219 8.508 1 84 117 SER B O 1
ATOM 2343 N N . ALA B 1 118 ? -12.664 -6.707 10.617 1 79.62 118 ALA B N 1
ATOM 2344 C CA . ALA B 1 118 ? -13.18 -8.039 10.922 1 79.62 118 ALA B CA 1
ATOM 2345 C C . ALA B 1 118 ? -14.367 -8.383 10.023 1 79.62 118 ALA B C 1
ATOM 2347 O O . ALA B 1 118 ? -14.57 -9.547 9.664 1 79.62 118 ALA B O 1
ATOM 2348 N N . ASP B 1 119 ? -15.141 -7.363 9.656 1 85.44 119 ASP B N 1
ATOM 2349 C CA . ASP B 1 119 ? -16.359 -7.605 8.883 1 85.44 119 ASP B CA 1
ATOM 2350 C C . ASP B 1 119 ? -16.125 -7.34 7.398 1 85.44 119 ASP B C 1
ATOM 2352 O O . ASP B 1 119 ? -17.062 -7.328 6.609 1 85.44 119 ASP B O 1
ATOM 2356 N N . PHE B 1 120 ? -14.852 -7.137 7.062 1 90.19 120 PHE B N 1
ATOM 2357 C CA . PHE B 1 120 ? -14.555 -6.906 5.652 1 90.19 120 PHE B CA 1
ATOM 2358 C C . PHE B 1 120 ? -14.969 -8.109 4.812 1 90.19 120 PHE B C 1
ATOM 2360 O O . PHE B 1 120 ? -14.648 -9.25 5.152 1 90.19 120 PHE B O 1
ATOM 2367 N N . PRO B 1 121 ? -15.695 -7.895 3.705 1 92.94 121 PRO B N 1
ATOM 2368 C CA . PRO B 1 121 ? -16.203 -9.031 2.928 1 92.94 121 PRO B CA 1
ATOM 2369 C C . PRO B 1 121 ? -15.078 -9.875 2.318 1 92.94 121 PRO B C 1
ATOM 2371 O O . PRO B 1 121 ? -14.203 -9.336 1.633 1 92.94 121 PRO B O 1
ATOM 2374 N N . VAL B 1 122 ? -15.117 -11.141 2.492 1 93.25 122 VAL B N 1
ATOM 2375 C CA . VAL B 1 122 ? -14.086 -12.086 2.086 1 93.25 122 VAL B CA 1
ATOM 2376 C C . VAL B 1 122 ? -13.883 -12.016 0.574 1 93.25 122 VAL B C 1
ATOM 2378 O O . VAL B 1 122 ? -12.75 -12.055 0.089 1 93.25 122 VAL B O 1
ATOM 2381 N N . GLU B 1 123 ? -14.961 -11.844 -0.125 1 93 123 GLU B N 1
ATOM 2382 C CA . GLU B 1 123 ? -14.891 -11.828 -1.582 1 93 123 GLU B CA 1
ATOM 2383 C C . GLU B 1 123 ? -14.07 -10.633 -2.078 1 93 123 GLU B C 1
ATOM 2385 O O . GLU B 1 123 ? -13.227 -10.781 -2.967 1 93 123 GLU B O 1
ATOM 2390 N N . TRP B 1 124 ? -14.25 -9.531 -1.477 1 93.38 124 TRP B N 1
ATOM 2391 C CA . TRP B 1 124 ? -13.508 -8.336 -1.883 1 93.38 124 TRP B CA 1
ATOM 2392 C C . TRP B 1 124 ? -12.055 -8.414 -1.43 1 93.38 124 TRP B C 1
ATOM 2394 O O . TRP B 1 124 ? -11.148 -8.016 -2.162 1 93.38 124 TRP B O 1
ATOM 2404 N N . ALA B 1 125 ? -11.883 -8.914 -0.222 1 94.56 125 ALA B N 1
ATOM 2405 C CA . ALA B 1 125 ? -10.516 -9.125 0.25 1 94.56 125 ALA B CA 1
ATOM 2406 C C . ALA B 1 125 ? -9.742 -10.031 -0.702 1 94.56 125 ALA B C 1
ATOM 2408 O O . ALA B 1 125 ? -8.594 -9.742 -1.04 1 94.56 125 ALA B O 1
ATOM 2409 N N . ARG B 1 126 ? -10.367 -11.062 -1.154 1 93.56 126 ARG B N 1
ATOM 2410 C CA . ARG B 1 126 ? -9.742 -12 -2.076 1 93.56 126 ARG B CA 1
ATOM 2411 C C . ARG B 1 126 ? -9.383 -11.32 -3.395 1 93.56 126 ARG B C 1
ATOM 2413 O O . ARG B 1 126 ? -8.266 -11.461 -3.885 1 93.56 126 ARG B O 1
ATOM 2420 N N . LYS B 1 127 ? -10.32 -10.555 -3.926 1 90.69 127 LYS B N 1
ATOM 2421 C CA . LYS B 1 127 ? -10.086 -9.875 -5.199 1 90.69 127 LYS B CA 1
ATOM 2422 C C . LYS B 1 127 ? -8.922 -8.891 -5.094 1 90.69 127 LYS B C 1
ATOM 2424 O O . LYS B 1 127 ? -8.055 -8.852 -5.973 1 90.69 127 LYS B O 1
ATOM 2429 N N . GLN B 1 128 ? -8.922 -8.125 -4.047 1 93.19 128 GLN B N 1
ATOM 2430 C CA . GLN B 1 128 ? -7.828 -7.168 -3.861 1 93.19 128 GLN B CA 1
ATOM 2431 C C . GLN B 1 128 ? -6.496 -7.887 -3.678 1 93.19 128 GLN B C 1
ATOM 2433 O O . GLN B 1 128 ? -5.48 -7.477 -4.242 1 93.19 128 GLN B O 1
ATOM 2438 N N . LEU B 1 129 ? -6.523 -8.953 -2.928 1 94.69 129 LEU B N 1
ATOM 2439 C CA . LEU B 1 129 ? -5.301 -9.719 -2.693 1 94.69 129 LEU B CA 1
ATOM 2440 C C . LEU B 1 129 ? -4.777 -10.32 -3.992 1 94.69 129 LEU B C 1
ATOM 2442 O O . LEU B 1 129 ? -3.568 -10.344 -4.227 1 94.69 129 LEU B O 1
ATOM 2446 N N . LEU B 1 130 ? -5.656 -10.789 -4.805 1 91.94 130 LEU B N 1
ATOM 2447 C CA . LEU B 1 130 ? -5.254 -11.352 -6.09 1 91.94 130 LEU B CA 1
ATOM 2448 C C . LEU B 1 130 ? -4.535 -10.312 -6.941 1 91.94 130 LEU B C 1
ATOM 2450 O O . LEU B 1 130 ? -3.5 -10.609 -7.543 1 91.94 130 LEU B O 1
ATOM 2454 N N . VAL B 1 131 ? -5.031 -9.117 -6.988 1 91 131 VAL B N 1
ATOM 2455 C CA . VAL B 1 131 ? -4.379 -8.031 -7.723 1 91 131 VAL B CA 1
ATOM 2456 C C . VAL B 1 131 ? -3.008 -7.75 -7.113 1 91 131 VAL B C 1
ATOM 2458 O O . VAL B 1 131 ? -2.018 -7.617 -7.836 1 91 131 VAL B O 1
ATOM 2461 N N . CYS B 1 132 ? -2.949 -7.703 -5.809 1 94.31 132 CYS B N 1
ATOM 2462 C CA . CYS B 1 132 ? -1.699 -7.438 -5.102 1 94.31 132 CYS B CA 1
ATOM 2463 C C . CYS B 1 132 ? -0.651 -8.492 -5.434 1 94.31 132 CYS B C 1
ATOM 2465 O O . CYS B 1 132 ? 0.503 -8.164 -5.711 1 94.31 132 CYS B O 1
ATOM 2467 N N . MET B 1 133 ? -1.062 -9.711 -5.426 1 92.44 133 MET B N 1
ATOM 2468 C CA . MET B 1 133 ? -0.117 -10.789 -5.707 1 92.44 133 MET B CA 1
ATOM 2469 C C . MET B 1 133 ? 0.336 -10.75 -7.164 1 92.44 133 MET B C 1
ATOM 2471 O O . MET B 1 133 ? 1.497 -11.031 -7.465 1 92.44 133 MET B O 1
ATOM 2475 N N . ALA B 1 134 ? -0.569 -10.398 -8.016 1 90.25 134 ALA B N 1
ATOM 2476 C CA . ALA B 1 134 ? -0.195 -10.258 -9.422 1 90.25 134 ALA B CA 1
ATOM 2477 C C . ALA B 1 134 ? 0.834 -9.141 -9.602 1 90.25 134 ALA B C 1
ATOM 2479 O O . ALA B 1 134 ? 1.793 -9.297 -10.359 1 90.25 134 ALA B O 1
ATOM 2480 N N . LEU B 1 135 ? 0.59 -8.055 -8.953 1 90.12 135 LEU B N 1
ATOM 2481 C CA . LEU B 1 135 ? 1.524 -6.938 -9.008 1 90.12 135 LEU B CA 1
ATOM 2482 C C . LEU B 1 135 ? 2.898 -7.348 -8.492 1 90.12 135 LEU B C 1
ATOM 2484 O O . LEU B 1 135 ? 3.92 -7.012 -9.094 1 90.12 135 LEU B O 1
ATOM 2488 N N . LEU B 1 136 ? 2.908 -8.07 -7.398 1 93 136 LEU B N 1
ATOM 2489 C CA . LEU B 1 136 ? 4.164 -8.539 -6.824 1 93 136 LEU B CA 1
ATOM 2490 C C . LEU B 1 136 ? 4.883 -9.477 -7.785 1 93 136 LEU B C 1
ATOM 2492 O O . LEU B 1 136 ? 6.098 -9.367 -7.977 1 93 136 LEU B O 1
ATOM 2496 N N . ARG B 1 137 ? 4.176 -10.305 -8.336 1 90.19 137 ARG B N 1
ATOM 2497 C CA . ARG B 1 137 ? 4.758 -11.25 -9.289 1 90.19 137 ARG B CA 1
ATOM 2498 C C . ARG B 1 137 ? 5.391 -10.523 -10.469 1 90.19 137 ARG B C 1
ATOM 2500 O O . ARG B 1 137 ? 6.531 -10.797 -10.836 1 90.19 137 ARG B O 1
ATOM 2507 N N . GLU B 1 138 ? 4.668 -9.617 -11.008 1 86.19 138 GLU B N 1
ATOM 2508 C CA . GLU B 1 138 ? 5.164 -8.875 -12.164 1 86.19 138 GLU B CA 1
ATOM 2509 C C . GLU B 1 138 ? 6.414 -8.07 -11.805 1 86.19 138 GLU B C 1
ATOM 2511 O O . GLU B 1 138 ? 7.426 -8.141 -12.508 1 86.19 138 GLU B O 1
ATOM 2516 N N . ALA B 1 139 ? 6.355 -7.34 -10.719 1 86.44 139 ALA B N 1
ATOM 2517 C CA . ALA B 1 139 ? 7.488 -6.52 -10.297 1 86.44 139 ALA B CA 1
ATOM 2518 C C . ALA B 1 139 ? 8.703 -7.387 -9.977 1 86.44 139 ALA B C 1
ATOM 2520 O O . ALA B 1 139 ? 9.836 -7.004 -10.266 1 86.44 139 ALA B O 1
ATOM 2521 N N . THR B 1 140 ? 8.484 -8.516 -9.375 1 86.94 140 THR B N 1
ATOM 2522 C CA . THR B 1 140 ? 9.562 -9.438 -9.055 1 86.94 140 THR B CA 1
ATOM 2523 C C . THR B 1 140 ? 10.234 -9.953 -10.328 1 86.94 140 THR B C 1
ATOM 2525 O O . THR B 1 140 ? 11.461 -9.984 -10.414 1 86.94 140 THR B O 1
ATOM 2528 N N . TYR B 1 141 ? 9.391 -10.258 -11.188 1 82.94 141 TYR B N 1
ATOM 2529 C CA . TYR B 1 141 ? 9.906 -10.75 -12.469 1 82.94 141 TYR B CA 1
ATOM 2530 C C . TYR B 1 141 ? 10.781 -9.695 -13.141 1 82.94 141 TYR B C 1
ATOM 2532 O O . TYR B 1 141 ? 11.906 -9.992 -13.555 1 82.94 141 TYR B O 1
ATOM 2540 N N . ASP B 1 142 ? 10.344 -8.477 -13.227 1 77.31 142 ASP B N 1
ATOM 2541 C CA . ASP B 1 142 ? 11.086 -7.391 -13.867 1 77.31 142 ASP B CA 1
ATOM 2542 C C . ASP B 1 142 ? 12.398 -7.113 -13.133 1 77.31 142 ASP B C 1
ATOM 2544 O O . ASP B 1 142 ? 13.438 -6.914 -13.766 1 77.31 142 ASP B O 1
ATOM 2548 N N . PHE B 1 143 ? 12.344 -7.191 -11.898 1 80.38 143 PHE B N 1
ATOM 2549 C CA . PHE B 1 143 ? 13.516 -6.926 -11.07 1 80.38 143 PHE B CA 1
ATOM 2550 C C . PHE B 1 143 ? 14.57 -8.008 -11.266 1 80.38 143 PHE B C 1
ATOM 2552 O O . PHE B 1 143 ? 15.742 -7.707 -11.516 1 80.38 143 PHE B O 1
ATOM 2559 N N . LEU B 1 144 ? 14.117 -9.203 -11.188 1 77.44 144 LEU B N 1
ATOM 2560 C CA . LEU B 1 144 ? 15.062 -10.312 -11.312 1 77.44 144 LEU B CA 1
ATOM 2561 C C . LEU B 1 144 ? 15.633 -10.391 -12.727 1 77.44 144 LEU B C 1
ATOM 2563 O O . LEU B 1 144 ? 16.797 -10.734 -12.906 1 77.44 144 LEU B O 1
ATOM 2567 N N . LYS B 1 145 ? 14.797 -10.031 -13.648 1 75.19 145 LYS B N 1
ATOM 2568 C CA . LYS B 1 145 ? 15.273 -9.945 -15.023 1 75.19 145 LYS B CA 1
ATOM 2569 C C . LYS B 1 145 ? 16.375 -8.883 -15.156 1 75.19 145 LYS B C 1
ATOM 2571 O O . LYS B 1 145 ? 17.375 -9.109 -15.82 1 75.19 145 LYS B O 1
ATOM 2576 N N . ALA B 1 146 ? 16.219 -7.75 -14.562 1 67.81 146 ALA B N 1
ATOM 2577 C CA . ALA B 1 146 ? 17.188 -6.652 -14.625 1 67.81 146 ALA B CA 1
ATOM 2578 C C . ALA B 1 146 ? 18.484 -7.023 -13.906 1 67.81 146 ALA B C 1
ATOM 2580 O O . ALA B 1 146 ? 19.562 -6.711 -14.383 1 67.81 146 ALA B O 1
ATOM 2581 N N . VAL B 1 147 ? 18.406 -7.645 -12.773 1 64.94 147 VAL B N 1
ATOM 2582 C CA . VAL B 1 147 ? 19.562 -8.055 -11.977 1 64.94 147 VAL B CA 1
ATOM 2583 C C . VAL B 1 147 ? 20.375 -9.094 -12.75 1 64.94 147 VAL B C 1
ATOM 2585 O O . VAL B 1 147 ? 21.609 -9.07 -12.727 1 64.94 147 VAL B O 1
ATOM 2588 N N . ASN B 1 148 ? 19.688 -9.945 -13.391 1 63 148 ASN B N 1
ATOM 2589 C CA . ASN B 1 148 ? 20.359 -11 -14.141 1 63 148 ASN B CA 1
ATOM 2590 C C . ASN B 1 148 ? 20.969 -10.461 -15.43 1 63 148 ASN B C 1
ATOM 2592 O O . ASN B 1 148 ? 21.953 -11.008 -15.938 1 63 148 ASN B O 1
ATOM 2596 N N . GLN B 1 149 ? 20.406 -9.5 -15.984 1 55.09 149 GLN B N 1
ATOM 2597 C CA . GLN B 1 149 ? 20.984 -8.906 -17.188 1 55.09 149 GLN B CA 1
ATOM 2598 C C . GLN B 1 149 ? 22.234 -8.102 -16.859 1 55.09 149 GLN B C 1
ATOM 2600 O O . GLN B 1 149 ? 23.156 -8.016 -17.672 1 55.09 149 GLN B O 1
ATOM 2605 N N . GLU B 1 150 ? 22.266 -7.281 -15.828 1 46.47 150 GLU B N 1
ATOM 2606 C CA . GLU B 1 150 ? 23.438 -6.48 -15.461 1 46.47 150 GLU B CA 1
ATOM 2607 C C . GLU B 1 150 ? 24.594 -7.367 -15.023 1 46.47 150 GLU B C 1
ATOM 2609 O O . GLU B 1 150 ? 25.719 -6.891 -14.867 1 46.47 150 GLU B O 1
ATOM 2614 N N . GLU B 1 151 ? 24.453 -8.477 -14.453 1 40.5 151 GLU B N 1
ATOM 2615 C CA . GLU B 1 151 ? 25.625 -9.273 -14.164 1 40.5 151 GLU B CA 1
ATOM 2616 C C . GLU B 1 151 ? 26.375 -9.656 -15.445 1 40.5 151 GLU B C 1
ATOM 2618 O O . GLU B 1 151 ? 25.812 -10.32 -16.312 1 40.5 151 GLU B O 1
ATOM 2623 N N . PRO B 1 152 ? 27.344 -8.891 -15.844 1 37.88 152 PRO B N 1
ATOM 2624 C CA . PRO B 1 152 ? 28.219 -9.312 -16.938 1 37.88 152 PRO B CA 1
ATOM 2625 C C . PRO B 1 152 ? 28.531 -10.805 -16.906 1 37.88 152 PRO B C 1
ATOM 2627 O O . PRO B 1 152 ? 28.453 -11.438 -15.844 1 37.88 152 PRO B O 1
ATOM 2630 N N . GLU B 1 153 ? 28.656 -11.703 -18.156 1 34.91 153 GLU B N 1
ATOM 2631 C CA . GLU B 1 153 ? 29.203 -13.055 -18.25 1 34.91 153 GLU B CA 1
ATOM 2632 C C . GLU B 1 153 ? 30.266 -13.289 -17.188 1 34.91 153 GLU B C 1
ATOM 2634 O O . GLU B 1 153 ? 30.625 -14.438 -16.891 1 34.91 153 GLU B O 1
ATOM 2639 N N . THR B 1 154 ? 31.156 -12.375 -16.984 1 32.34 154 THR B N 1
ATOM 2640 C CA . THR B 1 154 ? 32.312 -12.75 -16.203 1 32.34 154 THR B CA 1
ATOM 2641 C C . THR B 1 154 ? 31.953 -12.953 -14.734 1 32.34 154 THR B C 1
ATOM 2643 O O . THR B 1 154 ? 32.531 -13.805 -14.055 1 32.34 154 THR B O 1
ATOM 2646 N N . ALA B 1 155 ? 31.719 -11.852 -13.969 1 30.7 155 ALA B N 1
ATOM 2647 C CA . ALA B 1 155 ? 31.75 -11.977 -12.516 1 30.7 155 ALA B CA 1
ATOM 2648 C C . ALA B 1 155 ? 30.391 -12.43 -11.977 1 30.7 155 ALA B C 1
ATOM 2650 O O . ALA B 1 155 ? 29.531 -11.609 -11.664 1 30.7 155 ALA B O 1
ATOM 2651 N N . ALA B 1 156 ? 29.656 -13.25 -12.648 1 30.7 156 ALA B N 1
ATOM 2652 C CA . ALA B 1 156 ? 28.469 -13.789 -12 1 30.7 156 ALA B CA 1
ATOM 2653 C C . ALA B 1 156 ? 28.766 -14.148 -10.539 1 30.7 156 ALA B C 1
ATOM 2655 O O . ALA B 1 156 ? 29.75 -14.812 -10.242 1 30.7 156 ALA B O 1
ATOM 2656 N N . PRO B 1 157 ? 28.453 -13.422 -9.508 1 30.69 157 PRO B N 1
ATOM 2657 C CA . PRO B 1 157 ? 28.906 -14.086 -8.281 1 30.69 157 PRO B CA 1
ATOM 2658 C C . PRO B 1 157 ? 28.672 -15.594 -8.305 1 30.69 157 PRO B C 1
ATOM 2660 O O . PRO B 1 157 ? 27.672 -16.062 -8.867 1 30.69 157 PRO B O 1
ATOM 2663 N N . GLN B 1 158 ? 29.719 -16.422 -8.336 1 31.06 158 GLN B N 1
ATOM 2664 C CA . GLN B 1 158 ? 29.859 -17.875 -8.328 1 31.06 158 GLN B CA 1
ATOM 2665 C C . GLN B 1 158 ? 28.75 -18.531 -7.527 1 31.06 158 GLN B C 1
ATOM 2667 O O . GLN B 1 158 ? 28.469 -19.719 -7.703 1 31.06 158 GLN B O 1
ATOM 2672 N N . HIS B 1 159 ? 28.359 -17.891 -6.395 1 29.53 159 HIS B N 1
ATOM 2673 C CA . HIS B 1 159 ? 27.5 -18.656 -5.496 1 29.53 159 HIS B CA 1
ATOM 2674 C C . HIS B 1 159 ? 26.078 -18.75 -6.051 1 29.53 159 HIS B C 1
ATOM 2676 O O . HIS B 1 159 ? 25.219 -19.375 -5.434 1 29.53 159 HIS B O 1
ATOM 2682 N N . LEU B 1 160 ? 25.609 -17.781 -6.875 1 33.88 160 LEU B N 1
ATOM 2683 C CA . LEU B 1 160 ? 24.391 -18.188 -7.57 1 33.88 160 LEU B CA 1
ATOM 2684 C C . LEU B 1 160 ? 24.703 -19.172 -8.688 1 33.88 160 LEU B C 1
ATOM 2686 O O . LEU B 1 160 ? 24.266 -19 -9.82 1 33.88 160 LEU B O 1
ATOM 2690 N N . SER B 1 161 ? 25.859 -19.578 -8.805 1 29.5 161 SER B N 1
ATOM 2691 C CA . SER B 1 161 ? 26.391 -20.422 -9.867 1 29.5 161 SER B CA 1
ATOM 2692 C C . SER B 1 161 ? 25.547 -21.672 -10.07 1 29.5 161 SER B C 1
ATOM 2694 O O . SER B 1 161 ? 25.812 -22.453 -10.984 1 29.5 161 SER B O 1
ATOM 2696 N N . SER B 1 162 ? 25.125 -22.328 -8.906 1 31.14 162 SER B N 1
ATOM 2697 C CA . SER B 1 162 ? 24.547 -23.562 -9.414 1 31.14 162 SER B CA 1
ATOM 2698 C C . SER B 1 162 ? 23.375 -23.297 -10.344 1 31.14 162 SER B C 1
ATOM 2700 O O . SER B 1 162 ? 22.562 -22.406 -10.086 1 31.14 162 SER B O 1
ATOM 2702 N N . GLN B 1 163 ? 23.453 -23.625 -11.742 1 33.41 163 GLN B N 1
ATOM 2703 C CA . GLN B 1 163 ? 22.453 -23.734 -12.789 1 33.41 163 GLN B CA 1
ATOM 2704 C C . GLN B 1 163 ? 21.062 -23.938 -12.195 1 33.41 163 GLN B C 1
ATOM 2706 O O . GLN B 1 163 ? 20.047 -23.625 -12.836 1 33.41 163 GLN B O 1
ATOM 2711 N N . GLU B 1 164 ? 20.984 -24.75 -11.25 1 34.44 164 GLU B N 1
ATOM 2712 C CA . GLU B 1 164 ? 19.734 -25.172 -10.609 1 34.44 164 GLU B CA 1
ATOM 2713 C C . GLU B 1 164 ? 19 -23.984 -10.008 1 34.44 164 GLU B C 1
ATOM 2715 O O . GLU B 1 164 ? 17.812 -24.078 -9.688 1 34.44 164 GLU B O 1
ATOM 2720 N N . ASP B 1 165 ? 19.859 -23.125 -9.523 1 32.97 165 ASP B N 1
ATOM 2721 C CA . ASP B 1 165 ? 19.125 -22.141 -8.727 1 32.9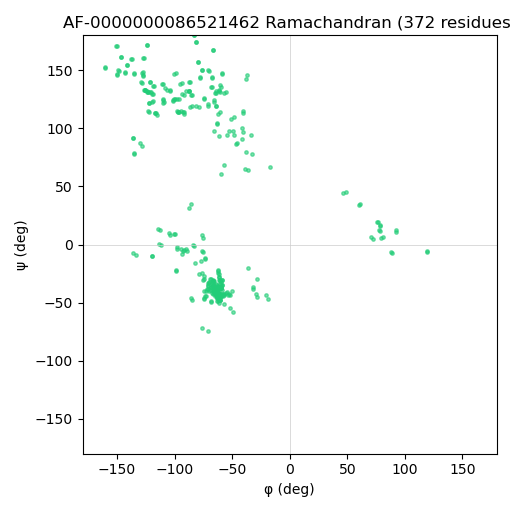7 165 ASP B CA 1
ATOM 2722 C C . ASP B 1 165 ? 18.766 -20.922 -9.562 1 32.97 165 ASP B C 1
ATOM 2724 O O . ASP B 1 165 ? 18.453 -19.859 -9.016 1 32.97 165 ASP B O 1
ATOM 2728 N N . ARG B 1 166 ? 19.359 -20.953 -10.773 1 31.98 166 ARG B N 1
ATOM 2729 C CA . ARG B 1 166 ? 18.969 -19.844 -11.656 1 31.98 166 ARG B CA 1
ATOM 2730 C C . ARG B 1 166 ? 17.469 -19.906 -11.969 1 31.98 166 ARG B C 1
ATOM 2732 O O . ARG B 1 166 ? 16.953 -20.953 -12.352 1 31.98 166 ARG B O 1
ATOM 2739 N N . PHE B 1 167 ? 16.719 -19.109 -11.414 1 30.36 167 PHE B N 1
ATOM 2740 C CA . PHE B 1 167 ? 15.312 -19.047 -11.797 1 30.36 167 PHE B CA 1
ATOM 2741 C C . PHE B 1 167 ? 15.156 -18.969 -13.312 1 30.36 167 PHE B C 1
ATOM 2743 O O . PHE B 1 167 ? 15.828 -18.172 -13.969 1 30.36 167 PHE B O 1
ATOM 2750 N N . ASP B 1 168 ? 14.961 -20.156 -13.984 1 30.55 168 ASP B N 1
ATOM 2751 C CA . ASP B 1 168 ? 14.602 -20.234 -15.398 1 30.55 168 ASP B CA 1
ATOM 2752 C C . ASP B 1 168 ? 13.477 -19.25 -15.734 1 30.55 168 ASP B C 1
ATOM 2754 O O . ASP B 1 168 ? 12.305 -19.578 -15.562 1 30.55 168 ASP B O 1
ATOM 2758 N N . TRP B 1 169 ? 13.82 -18.062 -16.047 1 31.45 169 TRP B N 1
ATOM 2759 C CA . TRP B 1 169 ? 12.938 -16.938 -16.344 1 31.45 169 TRP B CA 1
ATOM 2760 C C . TRP B 1 169 ? 12.047 -17.25 -17.547 1 31.45 169 TRP B C 1
ATOM 2762 O O . TRP B 1 169 ? 10.898 -16.797 -17.625 1 31.45 169 TRP B O 1
ATOM 2772 N N . ASP B 1 170 ? 12.516 -17.922 -18.531 1 34.59 170 ASP B N 1
ATOM 2773 C CA . ASP B 1 170 ? 11.68 -18.312 -19.656 1 34.59 170 ASP B CA 1
ATOM 2774 C C . ASP B 1 170 ? 10.492 -19.156 -19.188 1 34.59 170 ASP B C 1
ATOM 2776 O O . ASP B 1 170 ? 9.375 -18.984 -19.672 1 34.59 170 ASP B O 1
ATOM 2780 N N . SER B 1 171 ? 10.805 -20 -18.391 1 32.34 171 SER B N 1
ATOM 2781 C CA . SER B 1 171 ? 9.727 -20.797 -17.812 1 32.34 171 SER B CA 1
ATOM 2782 C C . SER B 1 171 ? 8.82 -19.938 -16.938 1 32.34 171 SER B C 1
ATOM 2784 O O . SER B 1 171 ? 7.605 -20.141 -16.891 1 32.34 171 SER B O 1
ATOM 2786 N N . ALA B 1 172 ? 9.383 -19 -16.375 1 31.14 172 ALA B N 1
ATOM 2787 C CA . ALA B 1 172 ? 8.594 -18.109 -15.516 1 31.14 172 ALA B CA 1
ATOM 2788 C C . ALA B 1 172 ? 7.672 -17.234 -16.344 1 31.14 172 ALA B C 1
ATOM 2790 O O . ALA B 1 172 ? 6.555 -16.922 -15.93 1 31.14 172 ALA B O 1
ATOM 2791 N N . LYS B 1 173 ? 7.934 -16.766 -17.484 1 33.47 173 LYS B N 1
ATOM 2792 C CA . LYS B 1 173 ? 7.062 -16.047 -18.422 1 33.47 173 LYS B CA 1
ATOM 2793 C C . LYS B 1 173 ? 5.816 -16.875 -18.734 1 33.47 173 LYS B C 1
ATOM 2795 O O . LYS B 1 173 ? 4.73 -16.312 -18.922 1 33.47 173 LYS B O 1
ATOM 2800 N N . GLN B 1 174 ? 6.039 -18.062 -18.906 1 32 174 GLN B N 1
ATOM 2801 C CA . GLN B 1 174 ? 4.871 -18.906 -19.141 1 32 174 GLN B CA 1
ATOM 2802 C C . GLN B 1 174 ? 3.953 -18.922 -17.922 1 32 174 GLN B C 1
ATOM 2804 O O . GLN B 1 174 ? 2.736 -19.062 -18.047 1 32 174 GLN B O 1
ATOM 2809 N N . VAL B 1 175 ? 4.512 -18.844 -16.766 1 29.44 175 VAL B N 1
ATOM 2810 C CA . VAL B 1 175 ? 3.82 -18.828 -15.477 1 29.44 175 VAL B CA 1
ATOM 2811 C C . VAL B 1 175 ? 3.256 -17.438 -15.211 1 29.44 175 VAL B C 1
ATOM 2813 O O . VAL B 1 175 ? 2.361 -17.266 -14.375 1 29.44 175 VAL B O 1
ATOM 2816 N N . ALA B 1 176 ? 3.74 -16.281 -15.727 1 36.34 176 ALA B N 1
ATOM 2817 C CA . ALA B 1 176 ? 3.129 -14.953 -15.852 1 36.34 176 ALA B CA 1
ATOM 2818 C C . ALA B 1 176 ? 1.639 -15.07 -16.156 1 36.34 176 ALA B C 1
ATOM 2820 O O . ALA B 1 176 ? 0.85 -14.203 -15.781 1 36.34 176 ALA B O 1
ATOM 2821 N N . SER B 1 177 ? 1.183 -16.234 -16.672 1 39.72 177 SER B N 1
ATOM 2822 C CA . SER B 1 177 ? -0.19 -16.5 -17.094 1 39.72 177 SER B CA 1
ATOM 2823 C C . SER B 1 177 ? -1.128 -16.562 -15.891 1 39.72 177 SER B C 1
ATOM 2825 O O . SER B 1 177 ? -2.279 -16.125 -15.977 1 39.72 177 SER B O 1
ATOM 2827 N N . VAL B 1 178 ? -0.635 -17.188 -14.758 1 36.41 178 VAL B N 1
ATOM 2828 C CA . VAL B 1 178 ? -1.535 -17.312 -13.617 1 36.41 178 VAL B CA 1
ATOM 2829 C C . VAL B 1 178 ? -1.772 -15.93 -13 1 36.41 178 VAL B C 1
ATOM 2831 O O . VAL B 1 178 ? -2.904 -15.586 -12.656 1 36.41 178 VAL B O 1
ATOM 2834 N N . ALA B 1 179 ? -0.742 -15.055 -12.883 1 40.66 179 ALA B N 1
ATOM 2835 C CA . ALA B 1 179 ? -0.937 -13.672 -12.469 1 40.66 179 ALA B CA 1
ATOM 2836 C C . ALA B 1 179 ? -1.978 -12.977 -13.336 1 40.66 179 ALA B C 1
ATOM 2838 O O . ALA B 1 179 ? -2.84 -12.25 -12.836 1 40.66 179 ALA B O 1
ATOM 2839 N N . GLY B 1 180 ? -1.96 -13.156 -14.609 1 44.06 180 GLY B N 1
ATOM 2840 C CA . GLY B 1 180 ? -2.979 -12.648 -15.508 1 44.06 180 GLY B CA 1
ATOM 2841 C C . GLY B 1 180 ? -4.371 -13.156 -15.188 1 44.06 180 GLY B C 1
ATOM 2842 O O . GLY B 1 180 ? -5.34 -12.391 -15.234 1 44.06 180 GLY B O 1
ATOM 2843 N N . GLU B 1 181 ? -4.445 -14.391 -14.828 1 42.97 181 GLU B N 1
ATOM 2844 C CA . GLU B 1 181 ? -5.746 -14.914 -14.422 1 42.97 181 GLU B CA 1
ATOM 2845 C C . GLU B 1 181 ? -6.246 -14.227 -13.156 1 42.97 181 GLU B C 1
ATOM 2847 O O . GLU B 1 181 ? -7.434 -13.93 -13.031 1 42.97 181 GLU B O 1
ATOM 2852 N N . PHE B 1 182 ? -5.457 -14.031 -12.164 1 39.47 182 PHE B N 1
ATOM 2853 C CA . PHE B 1 182 ? -5.844 -13.305 -10.961 1 39.47 182 PHE B CA 1
ATOM 2854 C C . PHE B 1 182 ? -6.383 -11.922 -11.312 1 39.47 182 PHE B C 1
ATOM 2856 O O . PHE B 1 182 ? -7.402 -11.492 -10.773 1 39.47 182 PHE B O 1
ATOM 2863 N N . LEU B 1 183 ? -5.77 -11.242 -12.242 1 38.56 183 LEU B N 1
ATOM 2864 C CA . LEU B 1 183 ? -6.215 -9.938 -12.719 1 38.56 183 LEU B CA 1
ATOM 2865 C C . LEU B 1 183 ? -7.609 -10.023 -13.328 1 38.56 183 LEU B C 1
ATOM 2867 O O . LEU B 1 183 ? -8.453 -9.156 -13.078 1 38.56 183 LEU B O 1
ATOM 2871 N N . LYS B 1 184 ? -7.891 -11.031 -14.125 1 39.69 184 LYS B N 1
ATOM 2872 C CA . LYS B 1 184 ? -9.195 -11.234 -14.742 1 39.69 184 LYS B CA 1
ATOM 2873 C C . LYS B 1 184 ? -10.281 -11.422 -13.688 1 39.69 184 LYS B C 1
ATOM 2875 O O . LYS B 1 184 ? -11.43 -11.016 -13.883 1 39.69 184 LYS B O 1
ATOM 2880 N N . ALA B 1 185 ? -9.961 -12.039 -12.695 1 37.75 185 ALA B N 1
ATOM 2881 C CA . ALA B 1 185 ? -10.953 -12.32 -11.664 1 37.75 185 ALA B CA 1
ATOM 2882 C C . ALA B 1 185 ? -11.438 -11.039 -11 1 37.75 185 ALA B C 1
ATOM 2884 O O . ALA B 1 185 ? -12.578 -10.961 -10.547 1 37.75 185 ALA B O 1
ATOM 2885 N N . PHE B 1 186 ? -10.578 -10.078 -10.727 1 38.62 186 PHE B N 1
ATOM 2886 C CA . PHE B 1 186 ? -10.977 -8.805 -10.133 1 38.62 186 PHE B CA 1
ATOM 2887 C C . PHE B 1 186 ? -11.836 -8.008 -11.102 1 38.62 186 PHE B C 1
ATOM 2889 O O . PHE B 1 186 ? -12.703 -7.238 -10.68 1 38.62 186 PHE B O 1
ATOM 2896 N N . LEU B 1 187 ? -11.578 -8.07 -12.477 1 35.97 187 LEU B N 1
ATOM 2897 C CA . LEU B 1 187 ? -12.305 -7.309 -13.492 1 35.97 187 LEU B CA 1
ATOM 2898 C C . LEU B 1 187 ? -13.664 -7.941 -13.773 1 35.97 187 LEU B C 1
ATOM 2900 O O . LEU B 1 187 ? -14.492 -7.359 -14.484 1 35.97 187 LEU B O 1
ATOM 2904 N N . ARG B 1 188 ? -13.969 -9.094 -13.398 1 32.81 188 ARG B N 1
ATOM 2905 C CA . ARG B 1 188 ? -15.266 -9.711 -13.656 1 32.81 188 ARG B CA 1
ATOM 2906 C C . ARG B 1 188 ? -16.25 -9.406 -12.539 1 32.81 188 ARG B C 1
ATOM 2908 O O . ARG B 1 188 ? -15.883 -9.352 -11.367 1 32.81 188 ARG B O 1
#